Protein AF-C4A029-F1 (afdb_monomer)

Secondary structure (DSSP, 8-state):
-PPPPP-----------------------HHHHHHHHHHHHHSSHHHHHHHHHHHHHHHHHHHT----HHHHHHHHHHHHHHHHHHHHHHHHHHHHHHHHHHHHHHHHHHHHHHHHHHHHHHHHHHHHHHHHHHHHHHHHHHHHHHHHHHHHTTSPPHHHHHHHHHHHHHHHHHHHHHHHHHHHHHHHHHHHHHHHHHHHHHHHHHHHHHHHHHHHHHHHHTTS--

Radius of gyration: 66.92 Å; Cα contacts (8 Å, |Δi|>4): 22; chains: 1; bounding box: 118×36×206 Å

Sequence (226 aa):
MKPVKACQIHSRSTFVVYEAGPLRSSANGPTNDIIRKRLLIDGDGIGDDKRISTLMKTFMKWCNAPGSDEDSGATYQRMLAQLAQCEHAMEKTQLIHGMNTHEINNYEQLYTDIEQSIEDAHTKIGDCKQELQHAKRVRKNRQEYDALAKVIQQHPDRQQTMRRLEELQKELKTLKDSREGLEAKMEMRQKQFHVLVTSIHELQAMLEEDEKDEDEEEQMETGSST

Mean predicted aligned error: 17.05 Å

Structure (mmCIF, N/CA/C/O backbone):
data_AF-C4A029-F1
#
_ent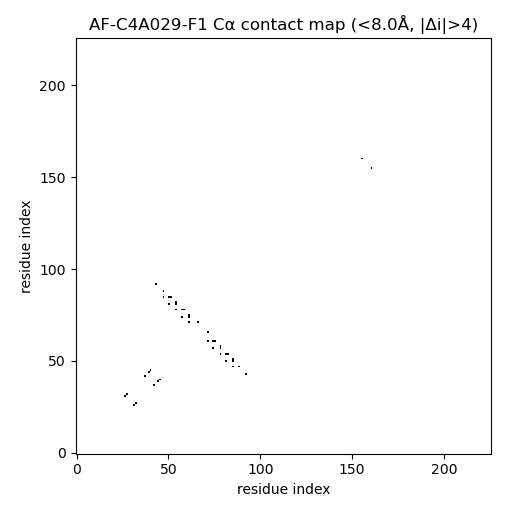ry.id   AF-C4A029-F1
#
loop_
_atom_site.group_PDB
_atom_site.id
_atom_site.type_symbol
_atom_site.label_atom_id
_atom_site.label_alt_id
_atom_site.label_comp_id
_atom_site.label_asym_id
_atom_site.label_entity_id
_atom_site.label_seq_id
_atom_site.pdbx_PDB_ins_code
_atom_site.Cartn_x
_atom_site.Cartn_y
_atom_site.Cartn_z
_atom_site.occupancy
_atom_site.B_iso_or_equiv
_atom_site.auth_seq_id
_atom_site.auth_comp_id
_atom_site.auth_asym_id
_atom_site.auth_atom_id
_atom_site.pdbx_PDB_model_num
ATOM 1 N N . MET A 1 1 ? -35.949 -29.876 14.640 1.00 43.72 1 MET A N 1
ATOM 2 C CA . MET A 1 1 ? -35.257 -28.597 14.355 1.00 43.72 1 MET A CA 1
ATOM 3 C C . MET A 1 1 ? -33.867 -28.930 13.837 1.00 43.72 1 MET A C 1
ATOM 5 O O . MET A 1 1 ? -33.169 -29.702 14.478 1.00 43.72 1 MET A O 1
ATOM 9 N N . LYS A 1 2 ? -33.534 -28.496 12.617 1.00 37.47 2 LYS A N 1
ATOM 10 C CA . LYS A 1 2 ? -32.306 -28.892 11.905 1.00 37.47 2 LYS A CA 1
ATOM 11 C C . LYS A 1 2 ? -31.127 -28.002 12.340 1.00 37.47 2 LYS A C 1
ATOM 13 O O . LYS A 1 2 ? -31.335 -26.795 12.450 1.00 37.47 2 LYS A O 1
ATOM 18 N N . PRO A 1 3 ? -29.915 -28.545 12.550 1.00 37.84 3 PRO A N 1
ATOM 19 C CA . PRO A 1 3 ? -28.743 -27.741 12.880 1.00 37.84 3 PRO A CA 1
ATOM 20 C C . PRO A 1 3 ? -28.199 -27.021 11.637 1.00 37.84 3 PRO A C 1
ATOM 22 O O . PRO A 1 3 ? -28.056 -27.606 10.560 1.00 37.84 3 PRO A O 1
ATOM 25 N N . VAL A 1 4 ? -27.915 -25.729 11.799 1.00 39.09 4 VAL A N 1
ATOM 26 C CA . VAL A 1 4 ? -27.328 -24.847 10.783 1.00 39.09 4 VAL A CA 1
ATOM 27 C C . VAL A 1 4 ? -25.848 -25.203 10.623 1.00 39.09 4 VAL A C 1
ATOM 29 O O . VAL A 1 4 ? -25.086 -25.175 11.586 1.00 39.09 4 VAL A O 1
ATOM 32 N N . LYS A 1 5 ? -25.448 -25.579 9.405 1.00 39.75 5 LYS A N 1
ATOM 33 C CA . LYS A 1 5 ? -24.072 -25.959 9.062 1.00 39.75 5 LYS A CA 1
ATOM 34 C C . LYS A 1 5 ? -23.134 -24.754 9.187 1.00 39.75 5 LYS A C 1
ATOM 36 O O . LYS A 1 5 ? -23.318 -23.751 8.501 1.00 39.75 5 LYS A O 1
ATOM 41 N N . ALA A 1 6 ? -22.103 -24.889 10.017 1.00 40.41 6 ALA A N 1
ATOM 42 C CA . ALA A 1 6 ? -20.956 -23.994 10.044 1.00 40.41 6 ALA A CA 1
ATOM 43 C C . ALA A 1 6 ? -20.175 -24.118 8.723 1.00 40.41 6 ALA A C 1
ATOM 45 O O . ALA A 1 6 ? -19.717 -25.199 8.354 1.00 40.41 6 ALA A O 1
ATOM 46 N N . CYS A 1 7 ? -20.046 -23.008 7.996 1.00 32.12 7 CYS A N 1
ATOM 47 C CA . CYS A 1 7 ? -19.232 -22.920 6.790 1.00 32.12 7 CYS A CA 1
ATOM 48 C C . CYS A 1 7 ? -17.770 -22.721 7.207 1.00 32.12 7 CYS A C 1
ATOM 50 O O . CYS A 1 7 ? -17.336 -21.613 7.520 1.00 32.12 7 CYS A O 1
ATOM 52 N N . GLN A 1 8 ? -17.024 -23.819 7.285 1.00 36.19 8 GLN A N 1
ATOM 53 C CA . GLN A 1 8 ? -15.613 -23.812 7.647 1.00 36.19 8 GLN A CA 1
ATOM 54 C C . GLN A 1 8 ? -14.779 -23.564 6.389 1.00 36.19 8 GLN A C 1
ATOM 56 O O . GLN A 1 8 ? -14.417 -24.490 5.665 1.00 36.19 8 GLN A O 1
ATOM 61 N N . ILE A 1 9 ? -14.507 -22.288 6.110 1.00 38.12 9 ILE A N 1
ATOM 62 C CA . ILE A 1 9 ? -13.677 -21.860 4.982 1.00 38.12 9 ILE A CA 1
ATOM 63 C C . ILE A 1 9 ? -12.217 -22.201 5.306 1.00 38.12 9 ILE A C 1
ATOM 65 O O . ILE A 1 9 ? -11.476 -21.403 5.879 1.00 38.12 9 ILE A O 1
ATOM 69 N N . HIS A 1 10 ? -11.797 -23.413 4.949 1.00 33.94 10 HIS A N 1
ATOM 70 C CA . HIS A 1 10 ? -10.390 -23.793 4.905 1.00 33.94 10 HIS A CA 1
ATOM 71 C C . HIS A 1 10 ? -9.743 -23.164 3.668 1.00 33.94 10 HIS A C 1
ATOM 73 O O . HIS A 1 10 ? -9.611 -23.793 2.623 1.00 33.94 10 HIS A O 1
ATOM 79 N N . SER A 1 11 ? -9.310 -21.910 3.787 1.00 39.12 11 SER A N 1
ATOM 80 C CA . SER A 1 11 ? -8.418 -21.283 2.809 1.00 39.12 11 SER A CA 1
ATOM 81 C C . SER A 1 11 ? -6.983 -21.777 3.035 1.00 39.12 11 SER A C 1
ATOM 83 O O . SER A 1 11 ? -6.129 -21.041 3.534 1.00 39.12 11 SER A O 1
ATOM 85 N N . ARG A 1 12 ? -6.693 -23.031 2.669 1.00 43.75 12 ARG A N 1
ATOM 86 C CA . ARG A 1 12 ? -5.312 -23.468 2.407 1.00 43.75 12 ARG A CA 1
ATOM 87 C C . ARG A 1 12 ? -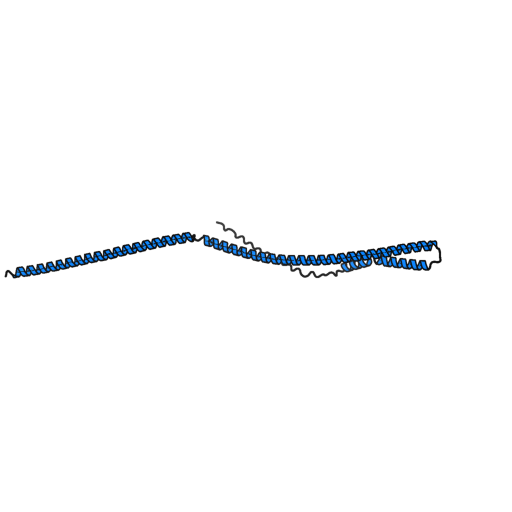4.889 -22.903 1.049 1.00 43.75 12 ARG A C 1
ATOM 89 O O . ARG A 1 12 ? -4.908 -23.597 0.042 1.00 43.75 12 ARG A O 1
ATOM 96 N N . SER A 1 13 ? -4.541 -21.619 1.029 1.00 37.84 13 SER A N 1
ATOM 97 C CA . SER A 1 13 ? -3.807 -21.032 -0.090 1.00 37.84 13 SER A CA 1
ATOM 98 C C . SER A 1 13 ? -2.334 -21.341 0.131 1.00 37.84 13 SER A C 1
ATOM 100 O O . SER A 1 13 ? -1.624 -20.588 0.797 1.00 37.84 13 SER A O 1
ATOM 102 N N . THR A 1 14 ? -1.892 -22.490 -0.370 1.00 39.12 14 THR A N 1
ATOM 103 C CA . THR A 1 14 ? -0.473 -22.823 -0.489 1.00 39.12 14 THR A CA 1
ATOM 104 C C . THR A 1 14 ? 0.122 -21.856 -1.512 1.00 39.12 14 THR A C 1
ATOM 106 O O . THR A 1 14 ? 0.058 -22.088 -2.715 1.00 39.12 14 THR A O 1
ATOM 109 N N . PHE A 1 15 ? 0.608 -20.707 -1.044 1.00 35.50 15 PHE A N 1
ATOM 110 C CA . PHE A 1 15 ? 1.360 -19.771 -1.869 1.00 35.50 15 PHE A CA 1
ATOM 111 C C . PHE A 1 15 ? 2.734 -20.397 -2.100 1.00 35.50 15 PHE A C 1
ATOM 113 O O . PHE A 1 15 ? 3.603 -20.345 -1.231 1.00 35.50 15 PHE A O 1
ATOM 120 N N . VAL A 1 16 ? 2.886 -21.080 -3.234 1.00 37.94 16 VAL A N 1
ATOM 121 C CA . VAL A 1 16 ? 4.181 -21.571 -3.697 1.00 37.94 16 VAL A CA 1
ATOM 122 C C . VAL A 1 16 ? 5.009 -20.337 -4.034 1.00 37.94 16 VAL A C 1
ATOM 124 O O . VAL A 1 16 ? 4.774 -19.675 -5.041 1.00 37.94 16 VAL A O 1
ATOM 127 N N . VAL A 1 17 ? 5.940 -19.992 -3.147 1.00 38.47 17 VAL A N 1
ATOM 128 C CA . VAL A 1 17 ? 7.007 -19.042 -3.453 1.00 38.47 17 VAL A CA 1
ATOM 129 C C . VAL A 1 17 ? 7.886 -19.742 -4.483 1.00 38.47 17 VAL A C 1
ATOM 131 O O . VAL A 1 17 ? 8.673 -20.618 -4.139 1.00 38.47 17 VAL A O 1
ATOM 134 N N . TYR A 1 18 ? 7.697 -19.419 -5.760 1.00 37.56 18 TYR A N 1
ATOM 135 C CA . TYR A 1 18 ? 8.722 -19.692 -6.756 1.00 37.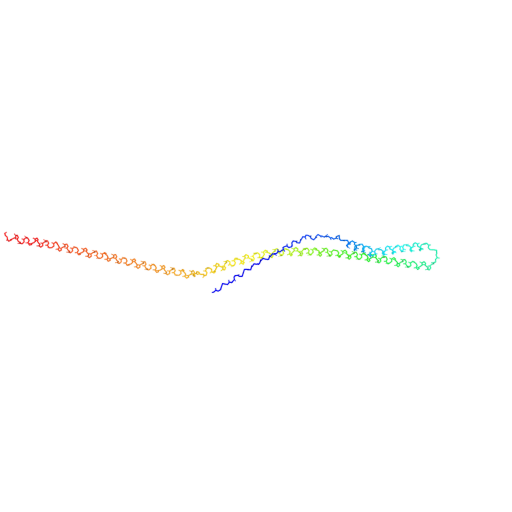56 18 TYR A CA 1
ATOM 136 C C . TYR A 1 18 ? 9.881 -18.746 -6.441 1.00 37.56 18 TYR A C 1
ATOM 138 O O . TYR A 1 18 ? 9.819 -17.557 -6.749 1.00 37.56 18 TYR A O 1
ATOM 146 N N . GLU A 1 19 ? 10.910 -19.258 -5.766 1.00 35.09 19 GLU A N 1
ATOM 147 C CA . GLU A 1 19 ? 12.219 -18.615 -5.773 1.00 35.09 19 GLU A CA 1
ATOM 148 C C . GLU A 1 19 ? 12.716 -18.639 -7.220 1.00 35.09 19 GLU A C 1
ATOM 150 O O . GLU A 1 19 ? 13.093 -19.683 -7.757 1.00 35.09 19 GLU A O 1
ATOM 155 N N . ALA A 1 20 ? 12.649 -17.485 -7.881 1.00 40.25 20 ALA A N 1
ATOM 156 C CA . ALA A 1 20 ? 13.346 -17.265 -9.132 1.00 40.25 20 ALA A CA 1
ATOM 157 C C . ALA A 1 20 ? 14.846 -17.295 -8.815 1.00 40.25 20 ALA A C 1
ATOM 159 O O . ALA A 1 20 ? 15.422 -16.313 -8.352 1.00 40.25 20 ALA A O 1
ATOM 160 N N . GLY A 1 21 ? 15.460 -18.466 -8.996 1.00 41.66 21 GLY A N 1
ATOM 161 C CA . GLY A 1 21 ? 16.910 -18.595 -8.978 1.00 41.66 21 GLY A CA 1
ATOM 162 C C . GLY A 1 21 ? 17.544 -17.642 -10.000 1.00 41.66 21 GLY A C 1
ATOM 163 O O . GLY A 1 21 ? 16.886 -17.264 -10.975 1.00 41.66 21 GLY A O 1
ATOM 164 N N . PRO A 1 22 ? 18.812 -17.245 -9.801 1.00 41.69 22 PRO A N 1
ATOM 165 C CA . PRO A 1 22 ? 19.476 -16.290 -10.676 1.00 41.69 22 PRO A CA 1
ATOM 166 C C . PRO A 1 22 ? 19.420 -16.798 -12.118 1.00 41.69 22 PRO A C 1
ATOM 168 O O . PRO A 1 22 ? 19.788 -17.947 -12.386 1.00 41.69 22 PRO A O 1
ATOM 171 N N . LEU A 1 23 ? 18.945 -15.946 -13.034 1.00 43.16 23 LEU A N 1
ATOM 172 C CA . LEU A 1 23 ? 18.984 -16.173 -14.476 1.00 43.16 23 LEU A CA 1
ATOM 173 C C . LEU A 1 23 ? 20.449 -16.329 -14.885 1.00 43.16 23 LEU A C 1
ATOM 175 O O . LEU A 1 23 ? 21.146 -15.376 -15.220 1.00 43.16 23 LEU A O 1
ATOM 179 N N . ARG A 1 24 ? 20.946 -17.562 -14.800 1.00 42.59 24 ARG A N 1
ATOM 180 C CA . ARG A 1 24 ? 22.278 -17.929 -15.250 1.00 42.59 24 ARG A CA 1
ATOM 181 C C . ARG A 1 24 ? 22.263 -17.765 -16.763 1.00 42.59 24 ARG A C 1
ATOM 183 O O . ARG A 1 24 ? 21.659 -18.572 -17.467 1.00 42.59 24 ARG A O 1
ATOM 190 N N . SER A 1 25 ? 22.903 -16.706 -17.241 1.00 45.50 25 SER A N 1
ATOM 191 C CA . SER A 1 25 ? 23.144 -16.417 -18.650 1.00 45.50 25 SER A CA 1
ATOM 192 C C . SER A 1 25 ? 23.966 -17.545 -19.283 1.00 45.50 25 SER A C 1
ATOM 194 O O . SER A 1 25 ? 25.179 -17.476 -19.453 1.00 45.50 25 SER A O 1
ATOM 196 N N . SER A 1 26 ? 23.300 -18.637 -19.657 1.00 45.69 26 SER A N 1
ATOM 197 C CA . SER A 1 26 ? 23.855 -19.630 -20.571 1.00 45.69 26 SER A CA 1
ATOM 198 C C . SER A 1 26 ? 23.736 -19.077 -21.993 1.00 45.69 26 SER A C 1
ATOM 200 O O . SER A 1 26 ? 22.923 -19.516 -22.796 1.00 45.69 26 SER A O 1
ATOM 202 N N . ALA A 1 27 ? 24.520 -18.039 -22.286 1.00 47.84 27 ALA A N 1
ATOM 203 C CA . ALA A 1 27 ? 24.526 -17.356 -23.579 1.00 47.84 27 ALA A CA 1
ATOM 204 C C . ALA A 1 27 ? 25.539 -17.955 -24.577 1.00 47.84 27 ALA A C 1
ATOM 206 O O . ALA A 1 27 ? 25.889 -17.305 -25.559 1.00 47.84 27 ALA A O 1
ATOM 207 N N . ASN A 1 28 ? 25.994 -19.194 -24.362 1.00 48.88 28 ASN A N 1
ATOM 208 C CA . ASN A 1 28 ? 26.960 -19.879 -25.230 1.00 48.88 28 ASN A CA 1
ATOM 209 C C . ASN A 1 28 ? 26.330 -21.122 -25.877 1.00 48.88 28 ASN A C 1
ATOM 211 O O . ASN A 1 28 ? 26.762 -22.251 -25.654 1.00 48.88 28 ASN A O 1
ATOM 215 N N . GLY A 1 29 ? 25.261 -20.913 -26.648 1.00 49.94 29 GLY A N 1
ATOM 216 C CA . GLY A 1 29 ? 24.708 -21.932 -27.540 1.00 49.94 29 GLY A CA 1
ATOM 217 C C . GLY A 1 29 ? 25.410 -21.917 -28.908 1.00 49.94 29 GLY A C 1
ATOM 218 O O . GLY A 1 29 ? 25.749 -20.836 -29.394 1.00 49.94 29 GLY A O 1
ATOM 219 N N . PRO A 1 30 ? 25.574 -23.073 -29.582 1.00 57.81 30 PRO A N 1
ATOM 220 C CA . PRO A 1 30 ? 26.238 -23.175 -30.891 1.00 57.81 30 PRO A CA 1
ATOM 221 C C . PRO A 1 30 ? 25.577 -22.317 -31.985 1.00 57.81 30 PRO A C 1
ATOM 223 O O . PRO A 1 30 ? 26.216 -21.937 -32.962 1.00 57.81 30 PRO A O 1
ATOM 226 N N . THR A 1 31 ? 24.305 -21.959 -31.811 1.00 60.50 31 THR A N 1
ATOM 227 C CA . THR A 1 31 ? 23.555 -21.042 -32.676 1.00 60.50 31 THR A CA 1
ATOM 228 C C . THR A 1 31 ? 24.078 -19.607 -32.630 1.00 60.50 31 THR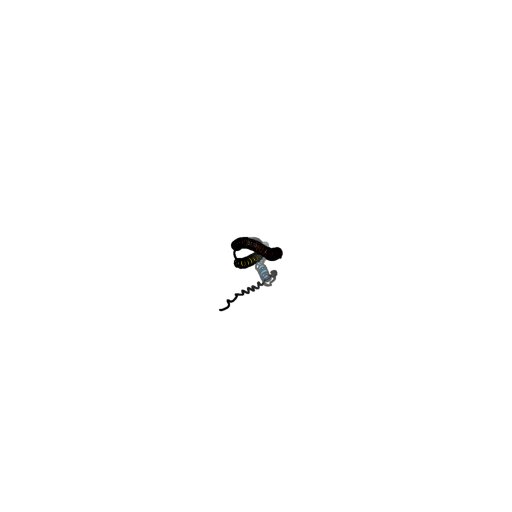 A C 1
ATOM 230 O O . THR A 1 31 ? 24.164 -18.977 -33.680 1.00 60.50 31 THR A O 1
ATOM 233 N N . ASN A 1 32 ? 24.498 -19.102 -31.465 1.00 61.78 32 ASN A N 1
ATOM 234 C CA . ASN A 1 32 ? 25.080 -17.760 -31.335 1.00 61.78 32 ASN A CA 1
ATOM 235 C C . ASN A 1 32 ? 26.419 -17.656 -32.076 1.00 61.78 32 ASN A C 1
ATOM 237 O O 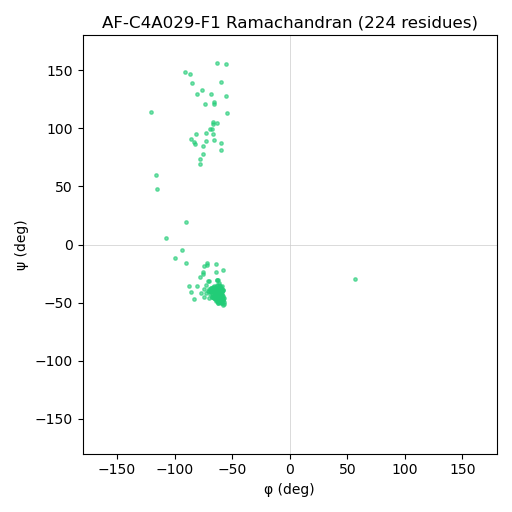. ASN A 1 32 ? 26.711 -16.637 -32.698 1.00 61.78 32 ASN A O 1
ATOM 241 N N . ASP A 1 33 ? 27.206 -18.731 -32.065 1.00 68.00 33 ASP A N 1
ATOM 242 C CA . ASP A 1 33 ? 28.472 -18.802 -32.796 1.00 68.00 33 ASP A CA 1
ATOM 243 C C . ASP A 1 33 ? 28.261 -18.920 -34.306 1.00 68.00 33 ASP A C 1
ATOM 245 O O . ASP A 1 33 ? 29.023 -18.343 -35.079 1.00 68.00 33 ASP A O 1
ATOM 249 N N . ILE A 1 34 ? 27.214 -19.623 -34.749 1.00 65.62 34 ILE A N 1
ATOM 250 C CA . ILE A 1 34 ? 26.824 -19.684 -36.164 1.00 65.62 34 ILE A CA 1
ATOM 251 C C . ILE A 1 34 ? 26.321 -18.319 -36.640 1.00 65.62 34 ILE A C 1
ATOM 253 O O . ILE A 1 34 ? 26.720 -17.884 -37.716 1.00 65.62 34 ILE A O 1
ATOM 257 N N . ILE A 1 35 ? 25.507 -17.619 -35.844 1.00 67.56 35 ILE A N 1
ATOM 258 C CA . ILE A 1 35 ? 25.018 -16.269 -36.159 1.00 67.56 35 ILE A CA 1
ATOM 259 C C . ILE A 1 35 ? 26.186 -15.276 -36.199 1.00 67.56 35 ILE A C 1
ATOM 261 O O . ILE A 1 35 ? 26.302 -14.536 -37.171 1.00 67.56 35 ILE A O 1
ATOM 265 N N . ARG A 1 36 ? 27.113 -15.314 -35.229 1.00 66.25 36 ARG A N 1
ATOM 266 C CA . ARG A 1 36 ? 28.344 -14.500 -35.259 1.00 66.25 36 ARG A CA 1
ATOM 267 C C . ARG A 1 36 ? 29.213 -14.805 -36.472 1.00 66.25 36 ARG A C 1
ATOM 269 O O . ARG A 1 36 ? 29.662 -13.879 -37.134 1.00 66.25 36 ARG A O 1
ATOM 276 N N . LYS A 1 37 ? 29.439 -16.083 -36.791 1.00 61.78 37 LYS A N 1
ATOM 277 C CA . LYS A 1 37 ? 30.213 -16.487 -37.976 1.00 61.78 37 LYS A CA 1
ATOM 278 C C . LYS A 1 37 ? 29.524 -16.065 -39.269 1.00 61.78 37 LYS A C 1
ATOM 280 O O . LYS A 1 37 ? 30.200 -15.599 -40.174 1.00 61.78 37 LYS A O 1
ATOM 285 N N . ARG A 1 38 ? 28.197 -16.179 -39.354 1.00 61.59 38 ARG A N 1
ATOM 286 C CA . ARG A 1 38 ? 27.415 -15.722 -40.508 1.00 61.59 38 ARG A CA 1
ATOM 287 C C . ARG A 1 38 ? 27.493 -14.202 -40.657 1.00 61.59 38 ARG A C 1
ATOM 289 O O . ARG A 1 38 ? 27.738 -13.745 -41.763 1.00 61.59 38 ARG A O 1
ATOM 296 N N . LEU A 1 39 ? 27.379 -13.439 -39.566 1.00 62.50 39 LEU A N 1
ATOM 297 C CA . LEU A 1 39 ? 27.581 -11.986 -39.577 1.00 62.50 39 LEU A CA 1
ATOM 298 C C . LEU A 1 39 ? 29.019 -11.592 -39.942 1.00 62.50 39 LEU A C 1
ATOM 300 O O . LEU A 1 39 ? 29.196 -10.614 -40.650 1.00 62.50 39 LEU A O 1
ATOM 304 N N . LEU A 1 40 ? 30.042 -12.334 -39.508 1.00 60.53 40 LEU A N 1
ATOM 305 C CA . LEU A 1 40 ? 31.435 -12.062 -39.896 1.00 60.53 40 LEU A CA 1
ATOM 306 C C . LEU A 1 40 ? 31.730 -12.399 -41.367 1.00 60.53 40 LEU A C 1
ATOM 308 O O . LEU A 1 40 ? 32.602 -11.780 -41.967 1.00 60.53 40 LEU A O 1
ATOM 312 N N . ILE A 1 41 ? 31.053 -13.404 -41.931 1.00 59.66 41 ILE A N 1
ATOM 313 C CA . ILE A 1 41 ? 31.270 -13.868 -43.310 1.00 59.66 41 ILE A CA 1
ATOM 314 C C . ILE A 1 41 ? 30.440 -13.044 -44.311 1.00 59.66 41 ILE A C 1
ATOM 316 O O . ILE A 1 41 ? 30.953 -12.684 -45.367 1.00 59.66 41 ILE A O 1
ATOM 320 N N . ASP A 1 42 ? 29.190 -12.705 -43.980 1.00 54.97 42 ASP A N 1
ATOM 321 C CA . ASP A 1 42 ? 28.282 -11.951 -44.863 1.00 54.97 42 ASP A CA 1
ATOM 322 C C . ASP A 1 42 ? 28.198 -10.449 -44.529 1.00 54.97 42 ASP A C 1
ATOM 324 O O . ASP A 1 42 ? 27.643 -9.673 -45.308 1.00 54.97 42 ASP A O 1
ATOM 328 N N . GLY A 1 43 ? 28.725 -10.012 -43.384 1.00 54.19 43 GLY A N 1
ATOM 329 C CA . GLY A 1 43 ? 28.702 -8.614 -42.957 1.00 54.19 43 GLY A CA 1
ATOM 330 C C . GLY A 1 43 ? 29.830 -7.813 -43.590 1.00 54.19 43 GLY A C 1
ATOM 331 O O . GLY A 1 43 ? 30.888 -7.689 -42.989 1.00 54.19 43 GLY A O 1
ATOM 332 N N . ASP A 1 44 ? 29.582 -7.294 -44.795 1.00 55.88 44 ASP A N 1
ATOM 333 C CA . ASP A 1 44 ? 30.320 -6.252 -45.550 1.00 55.88 44 ASP A CA 1
ATOM 334 C C . ASP A 1 44 ? 31.837 -6.479 -45.840 1.00 55.88 44 ASP A C 1
ATOM 336 O O . ASP A 1 44 ? 32.323 -6.089 -46.900 1.00 55.88 44 ASP A O 1
ATOM 340 N N . GLY A 1 45 ? 32.601 -7.199 -45.011 1.00 55.59 45 GLY A N 1
ATOM 341 C CA . GLY A 1 45 ? 34.071 -7.247 -45.069 1.00 55.59 45 GLY A CA 1
ATOM 342 C C . GLY A 1 45 ? 34.691 -8.136 -46.157 1.00 55.59 45 GLY A C 1
ATOM 343 O O . GLY A 1 45 ? 35.778 -7.834 -46.646 1.00 55.59 45 GLY A O 1
ATOM 344 N N . ILE A 1 46 ? 34.018 -9.208 -46.601 1.00 58.00 46 ILE A N 1
ATOM 345 C CA . ILE A 1 46 ? 34.533 -10.059 -47.701 1.00 58.00 46 ILE A CA 1
ATOM 346 C C . ILE A 1 46 ? 34.359 -9.371 -49.068 1.00 58.00 46 ILE A C 1
ATOM 348 O O . ILE A 1 46 ? 35.094 -9.661 -50.017 1.00 58.00 46 ILE A O 1
ATOM 352 N N . GLY A 1 47 ? 33.388 -8.460 -49.187 1.00 69.06 47 GLY A N 1
ATOM 353 C CA . GLY A 1 47 ? 33.171 -7.658 -50.391 1.00 69.06 47 GLY A CA 1
ATOM 354 C C . GLY A 1 47 ? 34.225 -6.566 -50.542 1.00 69.06 47 GLY A C 1
ATOM 355 O O . GLY A 1 47 ? 34.794 -6.414 -51.623 1.00 69.06 47 GLY A O 1
ATOM 356 N N . ASP A 1 48 ? 34.529 -5.859 -49.453 1.00 75.75 48 ASP A N 1
ATOM 357 C CA . ASP A 1 48 ? 35.487 -4.751 -49.446 1.00 75.75 48 ASP A CA 1
ATOM 358 C C . ASP A 1 48 ? 36.929 -5.173 -49.700 1.00 75.75 48 ASP A C 1
ATOM 360 O O . ASP A 1 48 ? 37.586 -4.584 -50.558 1.00 75.75 48 ASP A O 1
ATOM 364 N N . ASP A 1 49 ? 37.404 -6.245 -49.063 1.00 81.31 49 ASP A N 1
ATOM 365 C CA . ASP A 1 49 ? 38.754 -6.763 -49.321 1.00 81.31 49 ASP A CA 1
ATOM 366 C C . ASP A 1 49 ? 38.938 -7.149 -50.804 1.00 81.31 49 ASP A C 1
ATOM 368 O O . ASP A 1 49 ? 39.936 -6.813 -51.448 1.00 81.31 49 ASP A O 1
ATOM 372 N N . LYS A 1 50 ? 37.909 -7.751 -51.417 1.00 82.75 50 LYS A N 1
ATOM 373 C CA . LYS A 1 50 ? 37.899 -8.053 -52.857 1.00 82.75 50 LYS A CA 1
ATOM 374 C C . LYS A 1 50 ? 37.874 -6.792 -53.721 1.00 82.75 50 LYS A C 1
ATOM 376 O O . LYS A 1 50 ? 38.564 -6.767 -54.745 1.00 82.75 50 LYS A O 1
ATOM 381 N N . ARG A 1 51 ? 37.104 -5.763 -53.344 1.00 84.50 51 ARG A N 1
ATOM 382 C CA . ARG A 1 51 ? 37.059 -4.463 -54.042 1.00 84.50 51 ARG A CA 1
ATOM 383 C C . ARG A 1 51 ? 38.434 -3.792 -54.026 1.00 84.50 51 ARG A C 1
ATOM 385 O O . ARG A 1 51 ? 38.958 -3.466 -55.091 1.00 84.50 51 ARG A O 1
ATOM 392 N N . ILE A 1 52 ? 39.063 -3.704 -52.855 1.00 87.81 52 ILE A N 1
ATOM 393 C CA . ILE A 1 52 ? 40.394 -3.112 -52.657 1.00 87.81 52 ILE A CA 1
ATOM 394 C C . ILE A 1 52 ? 41.471 -3.920 -53.396 1.00 87.81 52 ILE A C 1
ATOM 396 O O . ILE A 1 52 ? 42.284 -3.355 -54.129 1.00 87.81 52 ILE A O 1
ATOM 400 N N . SER A 1 53 ? 41.440 -5.254 -53.298 1.00 89.56 53 SER A N 1
ATOM 401 C CA . SER A 1 53 ? 42.351 -6.142 -54.034 1.00 89.56 53 SER A CA 1
ATOM 402 C C . SER A 1 53 ? 42.222 -5.975 -55.555 1.00 89.56 53 SER A C 1
ATOM 404 O O . SER A 1 53 ? 43.214 -6.027 -56.287 1.00 89.56 53 SER A O 1
ATOM 406 N N . THR A 1 54 ? 41.004 -5.750 -56.053 1.00 89.25 54 THR A N 1
ATOM 407 C CA . THR A 1 54 ? 40.733 -5.536 -57.483 1.00 89.25 54 THR A CA 1
ATOM 408 C C . THR A 1 54 ? 41.206 -4.162 -57.953 1.00 89.25 54 THR A C 1
ATOM 410 O O . THR A 1 54 ? 41.830 -4.078 -59.015 1.00 89.25 54 THR A O 1
ATOM 413 N N . LEU A 1 55 ? 40.981 -3.110 -57.161 1.00 91.31 55 LEU A N 1
ATOM 414 C CA . LEU A 1 55 ? 41.507 -1.768 -57.421 1.00 91.31 55 LEU A CA 1
ATOM 415 C C . LEU A 1 55 ? 43.040 -1.792 -57.500 1.00 91.31 55 LEU A C 1
ATOM 417 O O . LEU A 1 55 ? 43.610 -1.339 -58.490 1.00 91.31 55 LEU A O 1
ATOM 421 N N . MET A 1 56 ? 43.703 -2.432 -56.532 1.00 91.50 56 MET A N 1
ATOM 422 C CA . MET A 1 56 ? 45.163 -2.583 -56.501 1.00 91.50 56 MET A CA 1
ATOM 423 C C . MET A 1 56 ? 45.706 -3.312 -57.742 1.00 91.50 56 MET A C 1
ATOM 425 O O . MET A 1 56 ? 46.661 -2.861 -58.374 1.00 91.50 56 MET A O 1
ATOM 429 N N . LYS A 1 57 ? 45.082 -4.428 -58.146 1.00 90.94 57 LYS A N 1
ATOM 430 C CA . LYS A 1 57 ? 45.470 -5.158 -59.369 1.00 90.94 57 LYS A CA 1
ATOM 431 C C . LYS A 1 57 ? 45.269 -4.319 -60.631 1.00 90.94 57 LYS A C 1
ATOM 433 O O . LYS A 1 57 ? 46.065 -4.428 -61.561 1.00 90.94 57 LYS A O 1
ATOM 438 N N . THR A 1 58 ? 44.208 -3.515 -60.679 1.00 90.06 58 THR A N 1
ATOM 439 C CA . THR A 1 58 ? 43.901 -2.632 -61.816 1.00 90.06 58 THR A CA 1
ATOM 440 C C . THR A 1 58 ? 44.919 -1.499 -61.912 1.00 90.06 58 THR A C 1
ATOM 442 O O . THR A 1 58 ? 45.440 -1.254 -62.996 1.00 90.06 58 THR A O 1
ATOM 445 N N . PHE A 1 59 ? 45.290 -0.905 -60.777 1.00 90.19 59 PHE A N 1
ATOM 446 C CA . PHE A 1 59 ? 46.347 0.099 -60.671 1.00 90.19 59 PHE A CA 1
ATOM 447 C C . PHE A 1 59 ? 47.705 -0.435 -61.138 1.00 90.19 59 PHE A C 1
ATOM 449 O O . PHE A 1 59 ? 48.325 0.138 -62.029 1.00 90.19 59 PHE A O 1
ATOM 456 N N . MET A 1 60 ? 48.121 -1.598 -60.627 1.00 89.88 60 MET A N 1
ATOM 457 C CA . MET A 1 60 ? 49.370 -2.251 -61.037 1.00 89.88 60 MET A CA 1
ATOM 458 C C . MET A 1 60 ? 49.408 -2.543 -62.543 1.00 89.88 60 MET A C 1
ATOM 460 O O . MET A 1 60 ? 50.446 -2.378 -63.177 1.00 89.88 60 MET A O 1
ATOM 464 N N . LYS A 1 61 ? 48.288 -2.969 -63.142 1.00 88.06 61 LYS A N 1
ATOM 465 C CA . LYS A 1 61 ? 48.202 -3.194 -64.595 1.00 88.06 61 LYS A CA 1
ATOM 466 C C . LYS A 1 61 ? 48.273 -1.892 -65.386 1.00 88.06 61 LYS A C 1
ATOM 468 O O . LYS A 1 61 ? 48.946 -1.860 -66.408 1.00 88.06 61 LYS A O 1
ATOM 473 N N . TRP A 1 62 ? 47.611 -0.842 -64.907 1.00 87.38 62 TRP A N 1
ATOM 474 C CA . TRP A 1 62 ? 47.618 0.477 -65.535 1.00 87.38 62 TRP A CA 1
ATOM 475 C C . TRP A 1 62 ? 49.027 1.089 -65.570 1.00 87.38 62 TRP A C 1
ATOM 477 O O . TRP A 1 62 ? 49.454 1.557 -66.618 1.00 87.38 62 TRP A O 1
ATOM 487 N N . CYS A 1 63 ? 49.804 0.969 -64.485 1.00 85.75 63 CYS A N 1
ATOM 488 C CA . CYS A 1 63 ? 51.194 1.442 -64.435 1.00 85.75 63 CYS A CA 1
ATOM 489 C C . CYS A 1 63 ? 52.149 0.712 -65.399 1.00 85.75 63 CYS A C 1
ATOM 491 O O . CYS A 1 63 ? 53.191 1.260 -65.745 1.00 85.75 63 CYS A O 1
ATOM 493 N N . ASN A 1 64 ? 51.822 -0.519 -65.804 1.00 84.38 64 ASN A N 1
ATOM 494 C CA . ASN A 1 64 ? 52.680 -1.372 -66.634 1.00 84.38 64 ASN A CA 1
ATOM 495 C C . ASN A 1 64 ? 52.181 -1.513 -68.089 1.00 84.38 64 ASN A C 1
ATOM 497 O O . ASN A 1 64 ? 52.728 -2.317 -68.845 1.00 84.38 64 ASN A O 1
ATOM 501 N N . ALA A 1 65 ? 51.132 -0.786 -68.488 1.00 77.19 65 ALA A N 1
ATOM 502 C CA . ALA A 1 65 ? 50.557 -0.888 -69.827 1.00 77.19 65 ALA A CA 1
ATOM 503 C C . ALA A 1 65 ? 51.372 -0.069 -70.858 1.00 77.19 65 ALA A C 1
ATOM 505 O O . ALA A 1 65 ? 51.625 1.114 -70.624 1.00 77.19 65 ALA A O 1
ATOM 506 N N . PRO A 1 66 ? 51.777 -0.648 -72.008 1.00 65.94 66 PRO A N 1
ATOM 507 C CA . PRO A 1 66 ? 52.397 0.108 -73.096 1.00 65.94 66 PRO A CA 1
ATOM 508 C C . PRO A 1 66 ? 51.359 1.043 -73.745 1.00 65.94 66 PRO A C 1
ATOM 510 O O . PRO A 1 66 ? 50.252 0.620 -74.069 1.00 65.94 66 PRO A O 1
ATOM 513 N N . GLY A 1 67 ? 51.718 2.323 -73.877 1.00 64.31 67 GLY A N 1
ATOM 514 C CA . GLY A 1 67 ? 50.807 3.450 -74.103 1.00 64.31 67 GLY A CA 1
ATOM 515 C C . GLY A 1 67 ? 49.852 3.342 -75.298 1.00 64.31 67 GLY A C 1
ATOM 516 O O . GLY A 1 67 ? 50.264 3.437 -76.451 1.00 64.31 67 GLY A O 1
ATOM 517 N N . SER A 1 68 ? 48.561 3.248 -74.974 1.00 61.22 68 SER A N 1
ATOM 518 C CA . SER A 1 68 ? 47.427 3.723 -75.773 1.00 61.22 68 SER A CA 1
ATOM 519 C C . SER A 1 68 ? 46.678 4.742 -74.904 1.00 61.22 68 SER A C 1
ATOM 521 O O . SER A 1 68 ? 46.175 4.387 -73.834 1.00 61.22 68 SER A O 1
ATOM 523 N N . ASP A 1 69 ? 46.667 6.017 -75.305 1.00 63.94 69 ASP A N 1
ATOM 524 C CA . ASP A 1 69 ? 46.168 7.128 -74.472 1.00 63.94 69 ASP A CA 1
ATOM 525 C C . ASP A 1 69 ? 44.665 7.016 -74.149 1.00 63.94 69 ASP A C 1
ATOM 527 O O . ASP A 1 69 ? 44.223 7.409 -73.067 1.00 63.94 69 ASP A O 1
ATOM 531 N N . GLU A 1 70 ? 43.874 6.427 -75.047 1.00 66.88 70 GLU A N 1
ATOM 532 C CA . GLU A 1 70 ? 42.414 6.342 -74.916 1.00 66.88 70 GLU A CA 1
ATOM 533 C C . GLU A 1 70 ? 41.976 5.249 -73.913 1.00 66.88 70 GLU A C 1
ATOM 535 O O . GLU A 1 70 ? 41.139 5.488 -73.036 1.00 66.88 70 GLU A O 1
ATOM 540 N N . ASP A 1 71 ? 42.630 4.081 -73.940 1.00 70.75 71 ASP A N 1
ATOM 541 C CA . ASP A 1 71 ? 42.407 2.991 -72.973 1.00 70.75 71 ASP A CA 1
ATOM 542 C C . ASP A 1 71 ? 42.924 3.341 -71.565 1.00 70.75 71 ASP A C 1
ATOM 544 O O . ASP A 1 71 ? 42.357 2.923 -70.544 1.00 70.75 71 ASP A O 1
ATOM 548 N N . SER A 1 72 ? 43.986 4.148 -71.493 1.00 78.69 72 SER A N 1
ATOM 549 C CA . SER A 1 72 ? 44.547 4.658 -70.239 1.00 78.69 72 SER A CA 1
ATOM 550 C C . SER A 1 72 ? 43.575 5.601 -69.511 1.00 78.69 72 SER A C 1
ATOM 552 O O . SER A 1 72 ? 43.403 5.501 -68.293 1.00 78.69 72 SER A O 1
ATOM 554 N N . GLY A 1 73 ? 42.854 6.457 -70.245 1.00 84.25 73 GLY A N 1
ATOM 555 C CA . GLY A 1 73 ? 41.833 7.340 -69.670 1.00 84.25 73 GLY A CA 1
ATOM 556 C C . GLY A 1 73 ? 40.624 6.584 -69.102 1.00 84.25 73 GLY A C 1
ATOM 557 O O . GLY A 1 73 ? 40.185 6.850 -67.979 1.00 84.25 73 GLY A O 1
ATOM 558 N N . ALA A 1 74 ? 40.105 5.593 -69.835 1.00 86.06 74 ALA A N 1
ATOM 559 C CA . ALA A 1 74 ? 38.944 4.807 -69.402 1.00 86.06 74 ALA A CA 1
ATOM 560 C C . ALA A 1 74 ? 39.236 3.943 -68.159 1.00 86.06 74 ALA A C 1
ATOM 562 O O . ALA A 1 74 ? 38.389 3.785 -67.274 1.00 86.06 74 ALA A O 1
ATOM 563 N N . THR A 1 75 ? 40.443 3.377 -68.074 1.00 86.94 75 THR A N 1
ATOM 564 C CA . THR A 1 75 ? 40.893 2.602 -66.909 1.00 86.94 75 THR A CA 1
ATOM 565 C C . THR A 1 75 ? 41.119 3.489 -65.683 1.00 86.94 75 THR A C 1
ATOM 567 O O . THR A 1 75 ? 40.713 3.096 -64.588 1.00 86.94 75 THR A O 1
ATOM 570 N N . TYR A 1 76 ? 41.649 4.703 -65.854 1.00 89.50 76 TYR A N 1
ATOM 571 C CA . TYR A 1 76 ? 41.771 5.693 -64.780 1.00 89.50 76 TYR A CA 1
ATOM 572 C C . TYR A 1 76 ? 40.411 6.100 -64.188 1.00 89.50 76 TYR A C 1
ATOM 574 O O . TYR A 1 76 ? 40.221 6.028 -62.973 1.00 89.50 76 TYR A O 1
ATOM 582 N N . GLN A 1 77 ? 39.423 6.421 -65.030 1.00 90.62 77 GLN A N 1
ATOM 583 C CA . GLN A 1 77 ? 38.060 6.733 -64.569 1.00 90.62 77 GLN A CA 1
ATOM 584 C C . GLN A 1 77 ? 37.416 5.559 -63.816 1.00 90.62 77 GLN A C 1
ATOM 586 O O . GLN A 1 77 ? 36.742 5.748 -62.803 1.00 90.62 77 GLN A O 1
ATOM 591 N N . ARG A 1 78 ? 37.673 4.322 -64.259 1.00 89.81 78 ARG A N 1
ATOM 592 C CA . ARG A 1 78 ? 37.217 3.113 -63.559 1.00 89.81 78 ARG A CA 1
ATOM 593 C C . ARG A 1 78 ? 37.851 2.972 -62.172 1.00 89.81 78 ARG A C 1
ATOM 595 O O . ARG A 1 78 ? 37.152 2.578 -61.242 1.00 89.81 78 ARG A O 1
ATOM 602 N N . MET A 1 79 ? 39.138 3.295 -62.022 1.00 92.25 79 MET A N 1
ATOM 603 C CA . MET A 1 79 ? 39.809 3.285 -60.716 1.00 92.25 79 MET A CA 1
ATOM 604 C C . MET A 1 79 ? 39.240 4.349 -59.773 1.00 92.25 79 MET A C 1
ATOM 606 O O . MET A 1 79 ? 39.000 4.040 -58.609 1.00 92.25 79 MET A O 1
ATOM 610 N N . LEU A 1 80 ? 38.952 5.559 -60.267 1.00 92.88 80 LEU A N 1
ATOM 611 C CA . LEU A 1 80 ? 38.294 6.604 -59.472 1.00 92.88 80 LEU A CA 1
ATOM 612 C C . LEU A 1 80 ? 36.908 6.165 -58.982 1.00 92.88 80 LEU A C 1
ATOM 614 O O . LEU A 1 80 ? 36.585 6.329 -57.809 1.00 92.88 80 LEU A O 1
ATOM 618 N N . ALA A 1 81 ? 36.107 5.544 -59.851 1.00 91.88 81 ALA A N 1
ATOM 619 C CA . ALA A 1 81 ? 34.799 5.018 -59.466 1.00 91.88 81 ALA A CA 1
ATOM 620 C C . ALA A 1 81 ? 34.902 3.897 -58.413 1.00 91.88 81 ALA A C 1
ATOM 622 O O . ALA A 1 81 ? 34.089 3.836 -57.493 1.00 91.88 81 ALA A O 1
ATOM 623 N N . GLN A 1 82 ? 35.904 3.018 -58.526 1.00 90.06 82 GLN A N 1
ATOM 624 C CA . GLN A 1 82 ? 36.173 1.977 -57.527 1.00 90.06 82 GLN A CA 1
ATOM 625 C C . GLN A 1 82 ? 36.631 2.566 -56.187 1.00 90.06 82 GLN A C 1
ATOM 627 O O . GLN A 1 82 ? 36.198 2.086 -55.144 1.00 90.06 82 GLN A O 1
ATOM 632 N N . LEU A 1 83 ? 37.460 3.615 -56.206 1.00 91.50 83 LEU A N 1
ATOM 633 C CA . LEU A 1 83 ? 37.893 4.321 -55.000 1.00 91.50 83 LEU A CA 1
ATOM 634 C C . LEU A 1 83 ? 36.699 4.952 -54.270 1.00 91.50 83 LEU A C 1
ATOM 636 O O . LEU A 1 83 ? 36.516 4.694 -53.085 1.00 91.50 83 LEU A O 1
ATOM 640 N N . ALA A 1 84 ? 35.832 5.665 -54.995 1.00 92.56 84 ALA A N 1
ATOM 641 C CA . ALA A 1 84 ? 34.623 6.268 -54.432 1.00 92.56 84 ALA A CA 1
ATOM 642 C C . ALA A 1 84 ? 33.677 5.224 -53.802 1.00 92.56 84 ALA A C 1
ATOM 644 O O . ALA A 1 84 ? 33.047 5.474 -52.776 1.00 92.56 84 ALA A O 1
ATOM 645 N N . GLN A 1 85 ? 33.586 4.022 -54.385 1.00 89.00 85 GLN A N 1
ATOM 646 C CA . GLN A 1 85 ? 32.811 2.919 -53.802 1.00 89.00 85 GLN A CA 1
ATOM 647 C C . GLN A 1 85 ? 33.422 2.395 -52.496 1.00 89.00 85 GLN A C 1
ATOM 649 O O . GLN A 1 85 ? 32.674 2.085 -51.569 1.00 89.00 85 GLN A O 1
ATOM 654 N N . CYS A 1 86 ? 34.753 2.294 -52.413 1.00 88.50 86 CYS A N 1
ATOM 655 C CA . CYS A 1 86 ? 35.448 1.909 -51.182 1.00 88.50 86 CYS A CA 1
ATOM 656 C C . CYS A 1 86 ? 35.256 2.960 -50.078 1.00 88.50 86 CYS A C 1
ATOM 658 O O . CYS A 1 86 ? 34.979 2.599 -48.937 1.00 88.50 86 CYS A O 1
ATOM 660 N N . GLU A 1 87 ? 35.354 4.247 -50.419 1.00 90.56 87 GLU A N 1
ATOM 661 C CA . GLU A 1 87 ? 35.113 5.357 -49.488 1.00 90.56 87 GLU A CA 1
ATOM 662 C C . GLU A 1 87 ? 33.684 5.320 -48.934 1.00 90.56 87 GLU A C 1
ATOM 664 O O . GLU A 1 87 ? 33.485 5.349 -47.719 1.00 90.56 87 GLU A O 1
ATOM 669 N N . HIS A 1 88 ? 32.687 5.148 -49.806 1.00 89.38 88 HIS A N 1
ATOM 670 C CA . HIS A 1 88 ? 31.291 5.045 -49.386 1.00 89.38 88 HIS A CA 1
ATOM 671 C C . HIS A 1 88 ? 31.024 3.822 -48.491 1.00 89.38 88 HIS A C 1
ATOM 673 O O . HIS A 1 88 ? 30.293 3.916 -47.504 1.00 89.38 88 HIS A O 1
ATOM 679 N N . ALA A 1 89 ? 31.617 2.666 -48.808 1.00 86.69 89 ALA A N 1
ATOM 680 C CA . ALA A 1 89 ? 31.484 1.461 -47.988 1.00 86.69 89 ALA A CA 1
ATOM 681 C C . ALA A 1 89 ? 32.105 1.642 -46.589 1.00 86.69 89 ALA A C 1
ATOM 683 O O . ALA A 1 89 ? 31.521 1.214 -45.586 1.00 86.69 89 ALA A O 1
ATOM 684 N N . MET A 1 90 ? 33.246 2.333 -46.509 1.00 87.12 90 MET A N 1
ATOM 685 C CA . MET A 1 90 ? 33.896 2.675 -45.245 1.00 87.12 90 MET A CA 1
ATOM 686 C C . MET A 1 90 ? 33.022 3.607 -44.394 1.00 87.12 90 MET A C 1
ATOM 688 O O . MET A 1 90 ? 32.786 3.316 -43.220 1.00 87.12 90 MET A O 1
ATOM 692 N N . GLU A 1 91 ? 32.488 4.678 -44.985 1.00 91.81 91 GLU A N 1
ATOM 693 C CA . GLU A 1 91 ? 31.607 5.629 -44.294 1.00 91.81 91 GLU A CA 1
ATOM 694 C C . GLU A 1 91 ? 30.326 4.949 -43.783 1.00 91.81 91 GLU A C 1
ATOM 696 O O . GLU A 1 91 ? 29.952 5.094 -42.615 1.00 91.81 91 GLU A O 1
ATOM 701 N N . LYS A 1 92 ? 29.695 4.119 -44.622 1.00 89.25 92 LYS A N 1
ATOM 702 C CA . LYS A 1 92 ? 28.528 3.310 -44.247 1.00 89.25 92 LYS A CA 1
ATOM 703 C C . LYS A 1 92 ? 28.831 2.408 -43.048 1.00 89.25 92 LYS A C 1
ATOM 705 O O . LYS A 1 92 ? 28.035 2.347 -42.111 1.00 89.25 92 LYS A O 1
ATOM 710 N N . THR A 1 93 ? 29.976 1.723 -43.057 1.00 87.62 93 THR A N 1
ATOM 711 C CA . THR A 1 93 ? 30.393 0.844 -41.953 1.00 87.62 93 THR A CA 1
ATOM 712 C C . THR A 1 93 ? 30.582 1.631 -40.659 1.00 87.62 93 THR A C 1
ATOM 714 O O . THR A 1 93 ? 30.144 1.187 -39.597 1.00 87.62 93 THR A O 1
ATOM 717 N N . GLN A 1 94 ? 31.177 2.821 -40.738 1.00 90.12 94 GLN A N 1
ATOM 718 C CA . GLN A 1 94 ? 31.381 3.686 -39.579 1.00 90.12 94 GLN A CA 1
ATOM 719 C C . GLN A 1 94 ? 30.050 4.171 -38.984 1.00 90.12 94 GLN A C 1
ATOM 721 O O . GLN A 1 94 ? 29.880 4.150 -37.763 1.00 90.12 94 GLN A O 1
ATOM 726 N N . LEU A 1 95 ? 29.078 4.531 -39.830 1.00 92.69 95 LEU A N 1
ATOM 727 C CA . LEU A 1 95 ? 27.739 4.924 -39.389 1.00 92.69 95 LEU A CA 1
ATOM 728 C C . LEU A 1 95 ? 26.986 3.761 -38.728 1.00 92.69 95 LEU A C 1
ATOM 730 O O . LEU A 1 95 ? 26.414 3.936 -37.653 1.00 92.69 95 LEU A O 1
ATOM 734 N N . ILE A 1 96 ? 27.024 2.567 -39.331 1.00 89.38 96 ILE A N 1
ATOM 735 C CA . ILE A 1 96 ? 26.416 1.356 -38.757 1.00 89.38 96 ILE A CA 1
ATOM 736 C C . ILE A 1 96 ? 27.055 1.029 -37.407 1.00 89.38 96 ILE A C 1
ATOM 738 O O . ILE A 1 96 ? 26.351 0.708 -36.454 1.00 89.38 96 ILE A O 1
ATOM 742 N N . HIS A 1 97 ? 28.379 1.139 -37.292 1.00 89.50 97 HIS A N 1
ATOM 743 C CA . HIS A 1 97 ? 29.069 0.928 -36.023 1.00 89.50 97 HIS A CA 1
ATOM 744 C C . HIS A 1 97 ? 28.609 1.923 -34.946 1.00 89.50 97 HIS A C 1
ATOM 746 O O . HIS A 1 97 ? 28.328 1.515 -33.816 1.00 89.50 97 HIS A O 1
ATOM 752 N N . GLY A 1 98 ? 28.476 3.206 -35.294 1.00 94.50 98 GLY A N 1
ATOM 753 C CA . GLY A 1 98 ? 27.938 4.228 -34.394 1.00 94.50 98 GLY A CA 1
ATOM 754 C C . GLY A 1 98 ? 26.503 3.929 -33.949 1.00 94.50 98 GLY A C 1
ATOM 755 O O . GLY A 1 98 ? 26.212 3.962 -32.754 1.00 94.50 98 GLY A O 1
ATOM 756 N N . MET A 1 99 ? 25.630 3.559 -34.890 1.00 95.75 99 MET A N 1
ATOM 757 C CA . MET A 1 99 ? 24.252 3.142 -34.609 1.00 95.75 99 MET A CA 1
ATOM 758 C C . MET A 1 99 ? 24.209 1.930 -33.668 1.00 95.75 99 MET A C 1
ATOM 760 O O . MET A 1 99 ? 23.547 1.990 -32.637 1.00 95.75 99 MET A O 1
ATOM 764 N N . ASN A 1 100 ? 24.968 0.870 -33.958 1.00 93.62 100 ASN A N 1
ATOM 765 C CA . ASN A 1 100 ? 25.019 -0.335 -33.125 1.00 93.62 100 ASN A CA 1
ATOM 766 C C . ASN A 1 100 ? 25.528 -0.030 -31.710 1.00 93.62 100 ASN A C 1
ATOM 768 O O . ASN A 1 100 ? 25.038 -0.592 -30.737 1.00 93.62 100 ASN A O 1
ATOM 772 N N . THR A 1 101 ? 26.504 0.872 -31.583 1.00 95.50 101 THR A N 1
ATOM 773 C CA . THR A 1 101 ? 27.030 1.299 -30.277 1.00 95.50 101 THR A CA 1
ATOM 774 C C . THR A 1 101 ? 25.951 2.017 -29.471 1.00 95.50 101 THR A C 1
ATOM 776 O O . THR A 1 101 ? 25.784 1.761 -28.281 1.00 95.50 101 THR A O 1
ATOM 779 N N . HIS A 1 102 ? 25.178 2.888 -30.123 1.00 96.88 102 HIS A N 1
ATOM 780 C CA . HIS A 1 102 ? 24.047 3.558 -29.491 1.00 96.88 102 HIS A CA 1
ATOM 781 C C . HIS A 1 102 ? 22.944 2.573 -29.078 1.00 96.88 102 HIS A C 1
ATOM 783 O O . HIS A 1 102 ? 22.433 2.670 -27.964 1.00 96.88 102 HIS A O 1
ATOM 789 N N . GLU A 1 103 ? 22.616 1.597 -29.929 1.00 96.00 103 GLU A N 1
ATOM 790 C CA . GLU A 1 103 ? 21.646 0.549 -29.600 1.00 96.00 103 GLU A CA 1
ATOM 791 C C . GLU A 1 103 ? 22.084 -0.288 -28.394 1.00 96.00 103 GLU A C 1
ATOM 793 O O . GLU A 1 103 ? 21.269 -0.527 -27.507 1.00 96.00 103 GLU A O 1
ATOM 798 N N . ILE A 1 104 ? 23.360 -0.684 -28.316 1.00 95.19 104 ILE A N 1
ATOM 799 C CA . ILE A 1 104 ? 23.899 -1.422 -27.162 1.00 95.19 104 ILE A CA 1
ATOM 800 C C . ILE A 1 104 ? 23.685 -0.626 -25.871 1.00 95.19 104 ILE A C 1
ATOM 802 O O . ILE A 1 104 ? 23.110 -1.159 -24.924 1.00 95.19 104 ILE A O 1
ATOM 806 N N . ASN A 1 105 ? 24.055 0.657 -25.857 1.00 97.12 105 ASN A N 1
ATOM 807 C CA . ASN A 1 105 ? 23.875 1.513 -24.682 1.00 97.12 105 ASN A CA 1
ATOM 808 C C . ASN A 1 105 ? 22.394 1.645 -24.285 1.00 97.12 105 ASN A C 1
ATOM 810 O O . ASN A 1 105 ? 22.063 1.643 -23.102 1.00 97.12 105 ASN A O 1
ATOM 814 N N . ASN A 1 106 ? 21.493 1.746 -25.266 1.00 98.00 106 ASN A N 1
ATOM 815 C CA . ASN A 1 106 ? 20.055 1.802 -25.012 1.00 98.00 106 ASN A CA 1
ATOM 816 C C . ASN A 1 106 ? 19.534 0.492 -24.397 1.00 98.00 106 ASN A C 1
ATOM 818 O O . ASN A 1 106 ? 18.738 0.518 -23.461 1.00 98.00 106 ASN A O 1
ATOM 822 N N . TYR A 1 107 ? 20.005 -0.664 -24.876 1.00 97.88 107 TYR A N 1
ATOM 823 C CA . TYR A 1 107 ? 19.642 -1.946 -24.276 1.00 97.88 107 TYR A CA 1
ATOM 824 C C . TYR A 1 107 ? 20.177 -2.081 -22.848 1.00 97.88 107 TYR A C 1
ATOM 826 O O . TYR A 1 107 ? 19.447 -2.559 -21.986 1.00 97.88 107 TYR A O 1
ATOM 834 N N . GLU A 1 108 ? 21.403 -1.635 -22.570 1.00 97.44 108 GLU A N 1
ATOM 835 C CA . GLU A 1 108 ? 21.968 -1.631 -21.211 1.00 97.44 108 GLU A CA 1
ATOM 836 C C . GLU A 1 108 ? 21.149 -0.764 -20.241 1.00 97.44 108 GLU A C 1
ATOM 838 O O . GLU A 1 108 ? 20.865 -1.184 -19.115 1.00 97.44 108 GLU A O 1
ATOM 843 N N . GLN A 1 109 ? 20.706 0.414 -20.690 1.00 97.88 109 GLN A N 1
ATOM 844 C CA . GLN A 1 109 ? 19.799 1.265 -19.915 1.00 97.88 109 GLN A CA 1
ATOM 845 C C . GLN A 1 109 ? 18.464 0.563 -19.661 1.00 97.88 109 GLN A C 1
ATOM 847 O O . GLN A 1 109 ? 18.034 0.467 -18.515 1.00 97.88 109 GLN A O 1
ATOM 852 N N . LEU A 1 110 ? 17.862 -0.022 -20.699 1.00 97.94 110 LEU A N 1
ATOM 853 C CA . LEU A 1 110 ? 16.604 -0.752 -20.572 1.00 97.94 110 LEU A CA 1
ATOM 854 C C . LEU A 1 110 ? 16.711 -1.931 -19.591 1.00 97.94 110 LEU A C 1
ATOM 856 O O . LEU A 1 110 ? 15.783 -2.167 -18.820 1.00 97.94 110 LEU A O 1
ATOM 860 N N . TYR A 1 111 ? 17.829 -2.663 -19.592 1.00 98.19 111 TYR A N 1
ATOM 861 C CA . TYR A 1 111 ? 18.074 -3.719 -18.604 1.00 98.19 111 TYR A CA 1
ATOM 862 C C . TYR A 1 111 ? 18.091 -3.162 -17.182 1.00 98.19 111 TYR A C 1
ATOM 864 O O . TYR A 1 111 ? 17.421 -3.710 -16.309 1.00 98.19 111 TYR A O 1
ATOM 872 N N . THR A 1 112 ? 18.796 -2.052 -16.971 1.00 98.19 112 THR A N 1
ATOM 873 C CA . THR A 1 112 ? 18.887 -1.400 -15.659 1.00 98.19 112 THR A CA 1
ATOM 874 C C . THR A 1 112 ? 17.514 -0.919 -15.177 1.00 98.19 112 THR A C 1
ATOM 876 O O . THR A 1 112 ? 17.150 -1.143 -14.023 1.00 98.19 112 THR A O 1
ATOM 879 N N . ASP A 1 113 ? 16.715 -0.322 -16.062 1.00 98.31 113 ASP A N 1
ATOM 880 C CA . ASP A 1 113 ? 15.365 0.154 -15.744 1.00 98.31 113 ASP A CA 1
ATOM 881 C C . ASP A 1 113 ? 14.421 -1.001 -15.380 1.00 98.31 113 ASP A C 1
ATOM 883 O O . ASP A 1 113 ? 13.616 -0.902 -14.449 1.00 98.31 113 ASP A O 1
ATOM 887 N N . ILE A 1 114 ? 14.525 -2.128 -16.093 1.00 98.19 114 ILE A N 1
ATOM 888 C CA . ILE A 1 114 ? 13.749 -3.335 -15.792 1.00 98.19 114 ILE A CA 1
ATOM 889 C C . ILE A 1 114 ? 14.159 -3.909 -14.431 1.00 98.19 114 ILE A C 1
ATOM 891 O O . ILE A 1 114 ? 13.283 -4.263 -13.641 1.00 98.19 114 ILE A O 1
ATOM 895 N N . GLU A 1 115 ? 15.457 -3.988 -14.133 1.00 98.25 115 GLU A N 1
ATOM 896 C CA . GLU A 1 115 ? 15.956 -4.465 -12.837 1.00 98.25 115 GLU A CA 1
ATOM 897 C C . GLU A 1 115 ? 15.449 -3.595 -11.681 1.00 98.25 115 GLU A C 1
ATOM 899 O O . GLU A 1 115 ? 14.906 -4.127 -10.708 1.00 98.25 115 GLU A O 1
ATOM 904 N N . GLN A 1 116 ? 15.511 -2.268 -11.824 1.00 98.50 116 GLN A N 1
ATOM 905 C CA . GLN A 1 116 ? 14.960 -1.333 -10.839 1.00 98.50 116 GLN A CA 1
ATOM 906 C C . GLN A 1 116 ? 13.446 -1.506 -10.676 1.00 98.50 116 GLN A C 1
ATOM 908 O O . GLN A 1 116 ? 12.945 -1.601 -9.557 1.00 98.50 116 GLN A O 1
ATOM 913 N N . SER A 1 117 ? 12.699 -1.631 -11.778 1.00 98.56 117 SER A N 1
ATOM 914 C CA . SER A 1 117 ? 11.254 -1.867 -11.715 1.00 98.56 117 SER A CA 1
ATOM 915 C C . SER A 1 117 ? 10.904 -3.182 -11.008 1.00 98.56 117 SER A C 1
ATOM 917 O O . SER A 1 117 ? 9.844 -3.272 -10.377 1.00 98.56 117 SER A O 1
ATOM 919 N N . ILE A 1 118 ? 11.741 -4.214 -11.135 1.00 98.19 118 ILE A N 1
ATOM 920 C CA . ILE A 1 118 ? 11.565 -5.493 -10.441 1.00 98.19 118 ILE A CA 1
ATOM 921 C C . ILE A 1 118 ? 11.821 -5.315 -8.940 1.00 98.19 118 ILE A C 1
ATOM 923 O O . ILE A 1 118 ? 11.013 -5.773 -8.128 1.00 98.19 118 ILE A O 1
ATOM 927 N N . GLU A 1 119 ? 12.895 -4.624 -8.558 1.00 98.50 119 GLU A N 1
ATOM 928 C CA . GLU A 1 119 ? 13.214 -4.337 -7.155 1.00 98.50 119 GLU A CA 1
ATOM 929 C C . GLU A 1 119 ? 12.116 -3.498 -6.475 1.00 98.50 119 GLU A C 1
ATOM 931 O O . GLU A 1 119 ? 11.642 -3.837 -5.384 1.00 98.50 119 GLU A O 1
ATOM 936 N N . ASP A 1 120 ? 11.607 -2.479 -7.165 1.00 98.44 120 ASP A N 1
ATOM 937 C CA . ASP A 1 120 ? 10.473 -1.669 -6.719 1.00 98.44 120 ASP A CA 1
ATOM 938 C C . ASP A 1 120 ? 9.210 -2.511 -6.517 1.00 98.44 120 ASP A C 1
ATOM 940 O O . ASP A 1 120 ? 8.474 -2.340 -5.538 1.00 98.44 120 ASP A O 1
ATOM 944 N N . ALA A 1 121 ? 8.929 -3.438 -7.438 1.00 98.44 121 ALA A N 1
ATOM 945 C CA . ALA A 1 121 ? 7.793 -4.342 -7.317 1.00 98.44 121 ALA A CA 1
ATOM 946 C C . ALA A 1 121 ? 7.948 -5.279 -6.109 1.00 98.44 121 ALA A C 1
ATOM 948 O O . ALA A 1 121 ? 6.986 -5.482 -5.362 1.00 98.44 121 ALA A O 1
ATOM 949 N N . HIS A 1 122 ? 9.150 -5.808 -5.868 1.00 98.50 122 HIS A N 1
ATOM 950 C CA . HIS A 1 122 ? 9.438 -6.622 -4.688 1.00 98.50 122 HIS A CA 1
ATOM 951 C C . HIS A 1 122 ? 9.247 -5.842 -3.386 1.00 98.50 122 HIS A C 1
ATOM 953 O O . HIS A 1 122 ? 8.617 -6.360 -2.457 1.00 98.50 122 HIS A O 1
ATOM 959 N N . THR A 1 123 ? 9.707 -4.593 -3.342 1.00 98.50 123 THR A N 1
ATOM 960 C CA . THR A 1 123 ? 9.522 -3.698 -2.193 1.00 98.50 123 THR A CA 1
ATOM 961 C C . THR A 1 123 ? 8.036 -3.449 -1.926 1.00 98.50 123 THR A C 1
ATOM 963 O O . THR A 1 123 ? 7.553 -3.725 -0.827 1.00 98.50 123 THR A O 1
ATOM 966 N N . LYS A 1 124 ? 7.260 -3.087 -2.958 1.00 98.50 124 LYS A N 1
ATOM 967 C CA . LYS A 1 124 ? 5.799 -2.891 -2.856 1.00 98.50 124 LYS A CA 1
ATOM 968 C C . LYS A 1 124 ? 5.062 -4.143 -2.375 1.00 98.50 124 LYS A C 1
ATOM 970 O O . LYS A 1 124 ? 4.111 -4.051 -1.598 1.00 98.50 124 LYS A O 1
ATOM 975 N N . ILE A 1 125 ? 5.488 -5.331 -2.811 1.00 98.31 125 ILE A N 1
ATOM 976 C CA . ILE A 1 125 ? 4.939 -6.603 -2.316 1.00 98.31 125 ILE A CA 1
ATOM 977 C C . ILE A 1 125 ? 5.251 -6.783 -0.825 1.00 98.31 125 ILE A C 1
ATOM 979 O O . ILE A 1 125 ? 4.393 -7.258 -0.074 1.00 98.31 125 ILE A O 1
ATOM 983 N N . GLY A 1 126 ? 6.464 -6.430 -0.393 1.00 98.44 126 GLY A N 1
ATOM 984 C CA . GLY A 1 126 ? 6.866 -6.426 1.012 1.00 98.44 126 GLY A CA 1
ATOM 985 C C . GLY A 1 126 ? 5.952 -5.548 1.865 1.00 98.44 126 GLY A C 1
ATOM 986 O O . GLY A 1 126 ? 5.378 -6.033 2.844 1.00 98.44 126 GLY A O 1
ATOM 987 N N . ASP A 1 127 ? 5.734 -4.310 1.437 1.00 98.38 127 ASP A N 1
ATOM 988 C CA . ASP A 1 127 ? 4.890 -3.341 2.141 1.00 98.38 127 ASP A CA 1
ATOM 989 C C . ASP A 1 127 ? 3.429 -3.798 2.204 1.00 98.38 127 ASP A C 1
ATOM 991 O O . ASP A 1 127 ? 2.828 -3.854 3.280 1.00 98.38 127 ASP A O 1
ATOM 995 N N . CYS A 1 128 ? 2.873 -4.253 1.077 1.00 98.25 128 CYS A N 1
ATOM 996 C CA . CYS A 1 128 ? 1.499 -4.752 1.014 1.00 98.25 128 CYS A CA 1
ATOM 997 C C . CYS A 1 128 ? 1.283 -5.967 1.936 1.00 98.25 128 CYS A C 1
ATOM 999 O O . CYS A 1 128 ? 0.238 -6.102 2.582 1.00 98.25 128 CYS A O 1
ATOM 1001 N N . LYS A 1 129 ? 2.285 -6.850 2.073 1.00 98.50 129 LYS A N 1
ATOM 1002 C CA . LYS A 1 129 ? 2.232 -7.961 3.037 1.00 98.50 129 LYS A CA 1
ATOM 1003 C C . LYS A 1 129 ? 2.173 -7.456 4.477 1.00 98.50 129 LYS A C 1
ATOM 1005 O O . LYS A 1 129 ? 1.411 -8.016 5.270 1.00 98.50 129 LYS A O 1
ATOM 1010 N N . GLN A 1 130 ? 2.956 -6.438 4.829 1.00 98.31 130 GLN A N 1
ATOM 1011 C CA . GLN A 1 130 ? 2.941 -5.861 6.176 1.00 98.31 130 GLN A CA 1
ATOM 1012 C C . GLN A 1 130 ? 1.599 -5.190 6.478 1.00 98.31 130 GLN A C 1
ATOM 1014 O O . GLN A 1 130 ? 0.997 -5.460 7.521 1.00 98.31 130 GLN A O 1
ATOM 1019 N N . GLU A 1 131 ? 1.087 -4.397 5.539 1.00 98.31 131 GLU A N 1
ATOM 1020 C CA . GLU A 1 131 ? -0.210 -3.735 5.659 1.00 98.31 131 GLU A CA 1
ATOM 1021 C C . GLU A 1 131 ? -1.344 -4.755 5.815 1.00 98.31 131 GLU A C 1
ATOM 1023 O O . GLU A 1 131 ? -2.182 -4.635 6.711 1.00 98.31 131 GLU A O 1
ATOM 1028 N N . LEU A 1 132 ? -1.321 -5.841 5.037 1.00 98.25 132 LEU A N 1
ATOM 1029 C CA . LEU A 1 132 ? -2.288 -6.927 5.165 1.00 98.25 132 LEU A CA 1
ATOM 1030 C C . LEU A 1 132 ? -2.252 -7.572 6.558 1.00 98.25 132 LEU A C 1
ATOM 1032 O O . LEU A 1 132 ? -3.301 -7.891 7.126 1.00 98.25 132 LEU A O 1
ATOM 1036 N N . GLN A 1 133 ? -1.061 -7.790 7.123 1.00 98.25 133 GLN A N 1
ATOM 1037 C CA . GLN A 1 133 ? -0.933 -8.326 8.481 1.00 98.25 133 GLN A CA 1
ATOM 1038 C C . GLN A 1 133 ? -1.485 -7.349 9.519 1.00 98.25 133 GLN A C 1
ATOM 1040 O O . GLN A 1 133 ? -2.187 -7.770 10.442 1.00 98.25 133 GLN A O 1
ATOM 1045 N N . HIS A 1 134 ? -1.224 -6.054 9.355 1.00 98.12 134 HIS A N 1
ATOM 1046 C CA . HIS A 1 134 ? -1.780 -5.022 10.221 1.00 98.12 134 HIS A CA 1
ATOM 1047 C C . HIS A 1 134 ? -3.315 -4.988 10.142 1.00 98.12 134 HIS A C 1
ATOM 1049 O O . HIS A 1 134 ? -3.988 -5.118 11.167 1.00 98.12 134 HIS A O 1
ATOM 1055 N N . ALA A 1 135 ? -3.882 -4.948 8.935 1.00 98.06 135 ALA A N 1
ATOM 1056 C CA . ALA A 1 135 ? -5.324 -4.966 8.705 1.00 98.06 135 ALA A CA 1
ATOM 1057 C C . ALA A 1 135 ? -6.001 -6.211 9.308 1.00 98.06 135 ALA A C 1
ATOM 1059 O O . ALA A 1 135 ? -7.077 -6.117 9.905 1.00 98.06 135 ALA A O 1
ATOM 1060 N N . LYS A 1 136 ? -5.357 -7.385 9.226 1.00 98.38 136 LYS A N 1
ATOM 1061 C CA . LYS A 1 136 ? -5.840 -8.613 9.883 1.00 98.38 136 LYS A CA 1
ATOM 1062 C C . LYS A 1 136 ? -5.896 -8.477 11.404 1.00 98.38 136 LYS A C 1
ATOM 1064 O O . LYS A 1 136 ? -6.885 -8.904 11.999 1.00 98.38 136 LYS A O 1
ATOM 1069 N N . ARG A 1 137 ? -4.878 -7.877 12.033 1.00 98.38 137 ARG A N 1
ATOM 1070 C CA . ARG A 1 137 ? -4.880 -7.623 13.486 1.00 98.38 137 ARG A CA 1
ATOM 1071 C C . ARG A 1 137 ? -6.008 -6.673 13.872 1.00 98.38 137 ARG A C 1
ATOM 1073 O O . ARG A 1 137 ? -6.778 -6.997 14.767 1.00 98.38 137 ARG A O 1
ATOM 1080 N N . VAL A 1 138 ? -6.166 -5.562 13.153 1.00 98.44 138 VAL A N 1
ATOM 1081 C CA . VAL A 1 138 ? -7.250 -4.597 13.402 1.00 98.44 138 VAL A CA 1
ATOM 1082 C C . VAL A 1 138 ? -8.618 -5.272 13.293 1.00 98.44 138 VAL A C 1
ATOM 1084 O O . VAL A 1 138 ? -9.469 -5.099 14.165 1.00 98.44 138 VAL A O 1
ATOM 1087 N N . ARG A 1 139 ? -8.823 -6.106 12.266 1.00 98.25 139 ARG A N 1
ATOM 1088 C CA . ARG A 1 139 ? -10.063 -6.874 12.107 1.00 98.25 139 ARG A CA 1
ATOM 1089 C C . ARG A 1 139 ? -10.306 -7.829 13.276 1.00 98.25 139 ARG A C 1
ATOM 1091 O O . ARG A 1 139 ? -11.439 -7.906 13.745 1.00 98.25 139 ARG A O 1
ATOM 1098 N N . LYS A 1 140 ? -9.276 -8.544 13.738 1.00 98.44 140 LYS A N 1
ATOM 1099 C CA . LYS A 1 140 ? -9.380 -9.447 14.892 1.00 98.44 140 LYS A CA 1
ATOM 1100 C C . LYS A 1 140 ? -9.769 -8.675 16.156 1.00 98.44 140 LYS A C 1
ATOM 1102 O O . LYS A 1 140 ? -10.747 -9.041 16.797 1.00 98.44 140 LYS A O 1
ATOM 1107 N N . ASN A 1 141 ? -9.090 -7.565 16.438 1.00 98.31 141 ASN A N 1
ATOM 1108 C CA . ASN A 1 141 ? -9.394 -6.719 17.593 1.00 98.31 141 ASN A CA 1
ATOM 1109 C C . ASN A 1 141 ? -10.839 -6.205 17.536 1.00 98.31 141 ASN A C 1
ATOM 1111 O O . ASN A 1 141 ? -11.560 -6.267 18.524 1.00 98.31 141 ASN A O 1
ATOM 1115 N N . ARG A 1 142 ? -11.308 -5.767 16.359 1.00 98.31 142 ARG A N 1
ATOM 1116 C CA . ARG A 1 142 ? -12.701 -5.337 16.172 1.00 98.31 142 ARG A CA 1
ATOM 1117 C C . ARG A 1 142 ? -13.703 -6.451 16.481 1.00 98.31 142 ARG A C 1
ATOM 1119 O O . ARG A 1 142 ? -14.700 -6.193 17.141 1.00 98.31 142 ARG A O 1
ATOM 1126 N N . GLN A 1 143 ? -13.429 -7.680 16.045 1.00 97.75 143 GLN A N 1
ATOM 1127 C CA . GLN A 1 143 ? -14.283 -8.829 16.357 1.00 97.75 143 GLN A CA 1
ATOM 1128 C C . GLN A 1 143 ? -14.313 -9.140 17.857 1.00 97.75 143 GLN A C 1
ATOM 1130 O O . GLN A 1 143 ? -15.375 -9.467 18.381 1.00 97.75 143 GLN A O 1
ATOM 1135 N N . GLU A 1 144 ? -13.178 -9.017 18.548 1.00 97.69 144 GLU A N 1
ATOM 1136 C CA . GLU A 1 144 ? -13.100 -9.183 20.004 1.00 97.69 144 GLU A CA 1
ATOM 1137 C C . GLU A 1 144 ? -13.899 -8.096 20.737 1.00 97.69 144 GLU A C 1
ATOM 1139 O O . GLU A 1 144 ? -14.676 -8.416 21.638 1.00 97.69 144 GLU A O 1
ATOM 1144 N N . TYR A 1 145 ? -13.797 -6.833 20.305 1.00 98.12 145 TYR A N 1
ATOM 1145 C CA . TYR A 1 145 ? -14.609 -5.742 20.850 1.00 98.12 145 TYR A CA 1
ATOM 1146 C C . TYR A 1 145 ? -16.104 -5.954 20.610 1.00 98.12 145 TYR A C 1
ATOM 1148 O O . TYR A 1 145 ? -16.888 -5.811 21.544 1.00 98.12 145 TYR A O 1
ATOM 1156 N N . ASP A 1 146 ? -16.509 -6.349 19.401 1.00 98.00 146 ASP A N 1
ATOM 1157 C CA . ASP A 1 146 ? -17.914 -6.625 19.083 1.00 98.00 146 ASP A CA 1
ATOM 1158 C C . ASP A 1 146 ? -18.457 -7.806 19.908 1.00 98.00 146 ASP A C 1
ATOM 1160 O O . ASP A 1 146 ? -19.607 -7.787 20.354 1.00 98.00 146 ASP A O 1
ATOM 1164 N N . ALA A 1 147 ? -17.639 -8.839 20.138 1.00 97.62 147 ALA A N 1
ATOM 1165 C CA . ALA A 1 147 ? -18.005 -9.973 20.981 1.00 97.62 147 ALA A CA 1
ATOM 1166 C C . ALA A 1 147 ? -18.197 -9.550 22.446 1.00 97.62 147 ALA A C 1
ATOM 1168 O O . ALA A 1 147 ? -19.219 -9.883 23.046 1.00 97.62 147 ALA A O 1
ATOM 1169 N N . LEU A 1 148 ? -17.261 -8.774 23.001 1.00 97.06 148 LEU A N 1
ATOM 1170 C CA . LEU A 1 148 ? -17.368 -8.235 24.359 1.00 97.06 148 LEU A CA 1
ATOM 1171 C C . LEU A 1 148 ? -18.569 -7.296 24.502 1.00 97.06 148 LEU A C 1
ATOM 1173 O O . LEU A 1 148 ? -19.322 -7.413 25.464 1.00 97.06 148 LEU A O 1
ATOM 1177 N N . ALA A 1 149 ? -18.803 -6.417 23.526 1.00 97.50 149 ALA A N 1
ATOM 1178 C CA . ALA A 1 149 ? -19.946 -5.511 23.520 1.00 97.50 149 ALA A CA 1
ATOM 1179 C C . ALA A 1 149 ? -21.279 -6.273 23.548 1.00 97.50 149 ALA A C 1
ATOM 1181 O O . ALA A 1 149 ? -22.176 -5.903 24.303 1.00 97.50 149 ALA A O 1
ATOM 1182 N N . LYS A 1 150 ? -21.397 -7.376 22.794 1.00 97.00 150 LYS A N 1
ATOM 1183 C CA . LYS A 1 150 ? -22.583 -8.248 22.837 1.00 97.00 150 LYS A CA 1
ATOM 1184 C C . LYS A 1 150 ? -22.801 -8.889 24.203 1.00 97.00 150 LYS A C 1
ATOM 1186 O O . LYS A 1 150 ? -23.949 -9.029 24.608 1.00 97.00 150 LYS A O 1
ATOM 1191 N N . VAL A 1 151 ? -21.737 -9.292 24.900 1.00 97.00 151 VAL A N 1
ATOM 1192 C CA . VAL A 1 151 ? -21.849 -9.822 26.270 1.00 97.00 151 VAL A CA 1
ATOM 1193 C C . VAL A 1 151 ? -22.282 -8.714 27.230 1.00 97.00 151 VAL A C 1
ATOM 1195 O O . VAL A 1 151 ? -23.209 -8.913 28.005 1.00 97.00 151 VAL A O 1
ATOM 1198 N N . ILE A 1 152 ? -21.687 -7.522 27.134 1.00 95.44 152 ILE A N 1
ATOM 1199 C CA . ILE A 1 152 ? -22.049 -6.367 27.971 1.00 95.44 152 ILE A CA 1
ATOM 1200 C C . ILE A 1 152 ? -23.524 -5.983 27.780 1.00 95.44 152 ILE A C 1
ATOM 1202 O O . ILE A 1 152 ? -24.210 -5.717 28.760 1.00 95.44 152 ILE A O 1
ATOM 1206 N N . GLN A 1 153 ? -24.037 -6.021 26.548 1.00 93.94 153 GLN A N 1
ATOM 1207 C CA . GLN A 1 153 ? -25.444 -5.727 26.242 1.00 93.94 153 GLN A CA 1
ATOM 1208 C C . GLN A 1 153 ? -26.448 -6.718 26.854 1.00 93.94 153 GLN A C 1
ATOM 1210 O O . GLN A 1 153 ? -27.633 -6.403 26.913 1.00 93.94 153 GLN A O 1
ATOM 1215 N N . GLN A 1 154 ? -26.014 -7.901 27.304 1.00 94.69 154 GLN A N 1
ATOM 1216 C CA . GLN A 1 154 ? -26.888 -8.837 28.027 1.00 94.69 154 GLN A CA 1
ATOM 1217 C C . GLN A 1 154 ? -27.159 -8.380 29.465 1.00 94.69 154 GLN A C 1
ATOM 1219 O O . GLN A 1 154 ? -28.115 -8.845 30.086 1.00 94.69 154 GLN A O 1
ATOM 1224 N N . HIS A 1 155 ? -26.328 -7.486 30.003 1.00 92.62 155 HIS A N 1
ATOM 1225 C CA . HIS A 1 155 ? -26.494 -6.934 31.338 1.00 92.62 155 HIS A CA 1
ATOM 1226 C C . HIS A 1 155 ? -27.337 -5.649 31.303 1.00 92.62 155 HIS A C 1
ATOM 1228 O O . HIS A 1 155 ? -27.300 -4.910 30.316 1.00 92.62 155 HIS A O 1
ATOM 1234 N N . PRO A 1 156 ? -28.111 -5.368 32.370 1.00 92.12 156 PRO A N 1
ATOM 1235 C CA . PRO A 1 156 ? -28.927 -4.165 32.443 1.00 92.12 156 PRO A CA 1
ATOM 1236 C C . PRO A 1 156 ? -28.062 -2.908 32.438 1.00 92.12 156 PRO A C 1
ATOM 1238 O O . PRO A 1 156 ? -26.897 -2.917 32.847 1.00 92.12 156 PRO A O 1
ATOM 1241 N N . ASP A 1 157 ? -28.668 -1.802 32.011 1.00 94.12 157 ASP A N 1
ATOM 1242 C CA . ASP A 1 157 ? -27.981 -0.524 31.989 1.00 94.12 157 ASP A CA 1
ATOM 1243 C C . ASP A 1 157 ? -27.512 -0.117 33.396 1.00 94.12 157 ASP A C 1
ATOM 1245 O O . ASP A 1 157 ? -28.207 -0.278 34.411 1.00 94.12 157 ASP A O 1
ATOM 1249 N N . ARG A 1 158 ? -26.300 0.439 33.449 1.00 94.56 158 ARG A N 1
ATOM 1250 C CA . ARG A 1 158 ? -25.652 0.809 34.704 1.00 94.56 158 ARG A CA 1
ATOM 1251 C C . ARG A 1 158 ? -26.448 1.880 35.440 1.00 94.56 158 ARG A C 1
ATOM 1253 O O . ARG A 1 158 ? -26.580 1.786 36.658 1.00 94.56 158 ARG A O 1
ATOM 1260 N N . GLN A 1 159 ? -26.979 2.886 34.739 1.00 94.75 159 GLN A N 1
ATOM 1261 C CA . GLN A 1 159 ? -27.719 3.963 35.398 1.00 94.75 159 GLN A CA 1
ATOM 1262 C C . GLN A 1 159 ? -29.041 3.460 35.973 1.00 94.75 159 GLN A C 1
ATOM 1264 O O . GLN A 1 159 ? -29.394 3.829 37.091 1.00 94.75 159 GLN A O 1
ATOM 1269 N N . GLN A 1 160 ? -29.744 2.586 35.248 1.00 93.81 160 GLN A N 1
ATOM 1270 C CA . GLN A 1 160 ? -30.961 1.954 35.762 1.00 93.81 160 GLN A CA 1
ATOM 1271 C C . GLN A 1 160 ? -30.678 1.132 37.024 1.00 93.81 160 GLN A C 1
ATOM 1273 O O . GLN A 1 160 ? -31.380 1.276 38.024 1.00 93.81 160 GLN A O 1
ATOM 1278 N N . THR A 1 161 ? -29.611 0.329 37.007 1.00 94.44 161 THR A N 1
ATOM 1279 C CA . THR A 1 161 ? -29.218 -0.493 38.161 1.00 94.44 161 THR A CA 1
ATOM 1280 C C . THR A 1 161 ? -28.851 0.374 39.369 1.00 94.44 161 THR A C 1
ATOM 1282 O O . THR A 1 161 ? -29.266 0.069 40.483 1.00 94.44 161 THR A O 1
ATOM 1285 N N . MET A 1 162 ? -28.140 1.488 39.157 1.00 96.31 162 MET A N 1
ATOM 1286 C CA . MET A 1 162 ? -27.799 2.444 40.220 1.00 96.31 162 MET A CA 1
ATOM 1287 C C . MET A 1 162 ? -29.039 3.086 40.849 1.00 96.31 162 MET A C 1
ATOM 1289 O O . MET A 1 162 ? -29.151 3.096 42.071 1.00 96.31 162 MET A O 1
ATOM 1293 N N . ARG A 1 163 ? -30.003 3.545 40.037 1.00 96.25 163 ARG A N 1
ATOM 1294 C CA . ARG A 1 163 ? -31.267 4.107 40.551 1.00 96.25 163 ARG A CA 1
ATOM 1295 C C . ARG A 1 163 ? -32.030 3.096 41.399 1.00 96.25 163 ARG A C 1
ATOM 1297 O O . ARG A 1 163 ? -32.496 3.428 42.483 1.00 96.25 163 ARG A O 1
ATOM 1304 N N . ARG A 1 164 ? -32.110 1.841 40.941 1.00 95.62 164 ARG A N 1
ATOM 1305 C CA . ARG A 1 164 ? -32.781 0.781 41.701 1.00 95.62 164 ARG A CA 1
ATOM 1306 C C . ARG A 1 164 ? -32.094 0.511 43.042 1.00 95.62 164 ARG A C 1
ATOM 1308 O O . ARG A 1 164 ? -32.762 0.224 44.029 1.00 95.62 164 ARG A O 1
ATOM 1315 N N . LEU A 1 165 ? -30.767 0.612 43.077 1.00 97.00 165 LEU A N 1
ATOM 1316 C CA . LEU A 1 165 ? -29.970 0.455 44.291 1.00 97.00 165 LEU A CA 1
ATOM 1317 C C . LEU A 1 165 ? -30.266 1.583 45.294 1.00 97.00 165 LEU A C 1
ATOM 1319 O O . LEU A 1 165 ? -30.494 1.304 46.469 1.00 97.00 165 LEU A O 1
ATOM 1323 N N . GLU A 1 166 ? -30.338 2.830 44.826 1.00 97.19 166 GLU A N 1
ATOM 1324 C CA . GLU A 1 166 ? -30.696 3.997 45.645 1.00 97.19 166 GLU A CA 1
ATOM 1325 C C . GLU A 1 166 ? -32.123 3.896 46.212 1.00 97.19 166 GLU A C 1
ATOM 1327 O O . GLU A 1 166 ? -32.344 4.166 47.395 1.00 97.19 166 GLU A O 1
ATOM 1332 N N . GLU A 1 167 ? -33.091 3.457 45.399 1.00 96.94 167 GLU A N 1
ATOM 1333 C CA . GLU A 1 167 ? -34.467 3.191 45.843 1.00 96.94 167 GLU A CA 1
ATOM 1334 C C . GLU A 1 167 ? -34.503 2.150 46.967 1.00 96.94 167 GLU A C 1
ATOM 1336 O O . GLU A 1 167 ? -35.047 2.412 48.041 1.00 96.94 167 GLU A O 1
ATOM 1341 N N . LEU A 1 168 ? -33.860 0.997 46.753 1.00 97.19 168 LEU A N 1
ATOM 1342 C CA . LEU A 1 168 ? -33.799 -0.079 47.743 1.00 97.19 168 LEU A CA 1
ATOM 1343 C C . LEU A 1 168 ? -33.089 0.364 49.028 1.00 97.19 168 LEU A C 1
ATOM 1345 O O . LEU A 1 168 ? -33.523 0.010 50.121 1.00 97.19 168 LEU A O 1
ATOM 1349 N N . GLN A 1 169 ? -32.025 1.165 48.930 1.00 97.12 169 GLN A N 1
ATOM 1350 C CA . GLN A 1 169 ? -31.352 1.732 50.103 1.00 97.12 169 GLN A CA 1
ATOM 1351 C C . GLN A 1 169 ? -32.281 2.637 50.913 1.00 97.12 169 GLN A C 1
ATOM 1353 O O . GLN A 1 169 ? -32.277 2.585 52.147 1.00 97.12 169 GLN A O 1
ATOM 1358 N N . LYS A 1 170 ? -33.094 3.453 50.236 1.00 97.44 170 LYS A N 1
ATOM 1359 C CA . LYS A 1 170 ? -34.075 4.317 50.892 1.00 97.44 170 LYS A CA 1
ATOM 1360 C C . LYS A 1 170 ? -35.163 3.494 51.580 1.00 97.44 170 LYS A C 1
ATOM 1362 O O . LYS A 1 170 ? -35.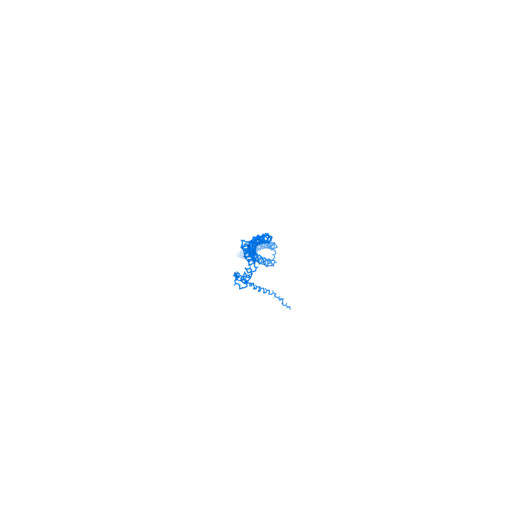457 3.756 52.744 1.00 97.44 170 LYS A O 1
ATOM 1367 N N . GLU A 1 171 ? -35.709 2.484 50.905 1.00 97.56 171 GLU A N 1
ATOM 1368 C CA . GLU A 1 171 ? -36.700 1.568 51.485 1.00 97.56 171 GLU A CA 1
ATOM 1369 C C . GLU A 1 171 ? -36.148 0.854 52.725 1.00 97.56 171 GLU A C 1
ATOM 1371 O O . GLU A 1 171 ? -36.783 0.853 53.782 1.00 97.56 171 GLU A O 1
ATOM 1376 N N . LEU A 1 172 ? -34.925 0.327 52.642 1.00 97.69 172 LEU A N 1
ATOM 1377 C CA . LEU A 1 172 ? -34.267 -0.363 53.751 1.00 97.69 172 LEU A CA 1
ATOM 1378 C C . LEU A 1 172 ? -34.092 0.567 54.957 1.00 97.69 172 LEU A C 1
ATOM 1380 O O . LEU A 1 172 ? -34.389 0.172 56.085 1.00 97.69 172 LEU A O 1
ATOM 1384 N N . LYS A 1 173 ? -33.694 1.824 54.723 1.00 97.56 173 LYS A N 1
ATOM 1385 C CA . LYS A 1 173 ? -33.625 2.839 55.779 1.00 97.56 173 LYS A CA 1
ATOM 1386 C C . LYS A 1 173 ? -34.994 3.067 56.426 1.00 97.56 173 LYS A C 1
ATOM 1388 O O . LYS A 1 173 ? -35.100 2.983 57.642 1.00 97.56 173 LYS A O 1
ATO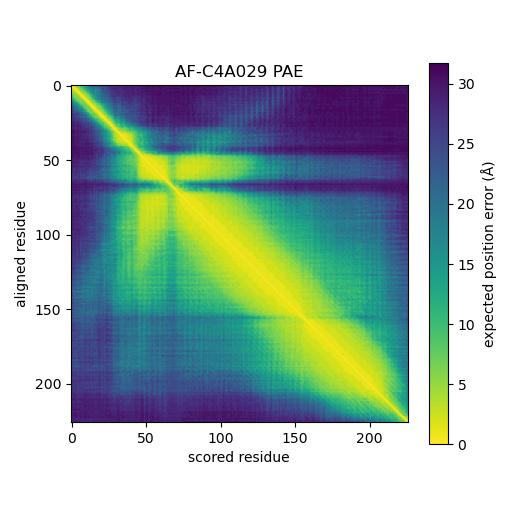M 1393 N N . THR A 1 174 ? -36.048 3.269 55.633 1.00 97.50 174 THR A N 1
ATOM 1394 C CA . THR A 1 174 ? -37.397 3.498 56.180 1.00 97.50 174 THR A CA 1
ATOM 1395 C C . THR A 1 174 ? -37.928 2.314 56.989 1.00 97.50 174 THR A C 1
ATOM 1397 O O . THR A 1 174 ? -38.520 2.509 58.049 1.00 97.50 174 THR A O 1
ATOM 1400 N N . LEU A 1 175 ? -37.683 1.080 56.536 1.00 97.19 175 LEU A N 1
ATOM 1401 C CA . LEU A 1 175 ? -38.063 -0.132 57.264 1.00 97.19 175 LEU A CA 1
ATOM 1402 C C . LEU A 1 175 ? -37.289 -0.266 58.575 1.00 97.19 175 LEU A C 1
ATOM 1404 O O . LEU A 1 175 ? -37.869 -0.654 59.588 1.00 97.19 175 LEU A O 1
ATOM 1408 N N . LYS A 1 176 ? -35.997 0.076 58.570 1.00 97.62 176 LYS A N 1
ATOM 1409 C CA . LYS A 1 176 ? -35.168 0.074 59.775 1.00 97.62 176 LYS A CA 1
ATOM 1410 C C . LYS A 1 176 ? -35.674 1.091 60.799 1.00 97.62 176 LYS A C 1
ATOM 1412 O O . LYS A 1 176 ? -35.904 0.707 61.942 1.00 97.62 176 LYS A O 1
ATOM 1417 N N . ASP A 1 177 ? -35.935 2.323 60.369 1.00 97.44 177 ASP A N 1
ATOM 1418 C CA . ASP A 1 177 ? -36.476 3.382 61.227 1.00 97.44 177 ASP A CA 1
ATOM 1419 C C . ASP A 1 177 ? -37.848 2.968 61.803 1.00 97.44 177 ASP A C 1
ATOM 1421 O O . ASP A 1 177 ? -38.122 3.134 62.993 1.00 97.44 177 ASP A O 1
ATOM 1425 N N . SER A 1 178 ? -38.705 2.345 60.983 1.00 97.12 178 SER A N 1
ATOM 1426 C CA . SER A 1 178 ? -40.002 1.824 61.432 1.00 97.12 178 SER A CA 1
ATOM 1427 C C . SER A 1 178 ? -39.864 0.681 62.438 1.00 97.12 178 SER A C 1
ATOM 1429 O O . SER A 1 178 ? -40.642 0.620 63.393 1.00 97.12 178 SER A O 1
ATOM 1431 N N . ARG A 1 179 ? -38.912 -0.237 62.232 1.00 97.50 179 ARG A N 1
ATOM 1432 C CA . ARG A 1 179 ? -38.636 -1.335 63.167 1.00 97.50 179 ARG A CA 1
ATOM 1433 C C . ARG A 1 179 ? -38.191 -0.779 64.513 1.00 97.50 179 ARG A C 1
ATOM 1435 O O . ARG A 1 179 ? -38.775 -1.138 65.527 1.00 97.50 179 ARG A O 1
ATOM 1442 N N . GLU A 1 180 ? -37.212 0.122 64.509 1.00 97.31 180 GLU A N 1
ATOM 1443 C CA . GLU A 1 180 ? -36.699 0.766 65.724 1.00 97.31 180 GLU A CA 1
ATOM 1444 C C . GLU A 1 180 ? -37.811 1.518 66.472 1.00 97.31 180 GLU A C 1
ATOM 1446 O O . GLU A 1 180 ? -37.937 1.397 67.690 1.00 97.31 180 GLU A O 1
ATOM 1451 N N . GLY A 1 181 ? -38.698 2.208 65.747 1.00 96.69 181 GLY A N 1
ATOM 1452 C CA . GLY A 1 181 ? -39.863 2.864 66.342 1.00 96.69 181 GLY A CA 1
ATOM 1453 C C . GLY A 1 181 ? -40.886 1.900 66.961 1.00 96.69 181 GLY A C 1
ATOM 1454 O O . GLY A 1 181 ? -41.483 2.216 67.992 1.00 96.69 181 GLY A O 1
ATOM 1455 N N . LEU A 1 182 ? -41.118 0.730 66.359 1.00 97.06 182 LEU A N 1
ATOM 1456 C CA . LEU A 1 182 ? -42.000 -0.300 66.925 1.00 97.06 182 LEU A CA 1
ATOM 1457 C C . LEU A 1 182 ? -41.378 -0.974 68.148 1.00 97.06 182 LEU A C 1
ATOM 1459 O O . LEU A 1 182 ? -42.078 -1.203 69.132 1.00 97.06 182 LEU A O 1
ATOM 1463 N N . GLU A 1 183 ? -40.079 -1.244 68.104 1.00 96.94 183 GLU A N 1
ATOM 1464 C CA . GLU A 1 183 ? -39.332 -1.851 69.202 1.00 96.94 183 GLU A CA 1
ATOM 1465 C C . GLU A 1 183 ? -39.334 -0.939 70.436 1.00 96.94 183 GLU A C 1
ATOM 1467 O O . GLU A 1 183 ? -39.692 -1.379 71.527 1.00 96.94 183 GLU A O 1
ATOM 1472 N N . ALA A 1 184 ? -39.119 0.368 70.247 1.00 96.81 184 ALA A N 1
ATOM 1473 C CA . ALA A 1 184 ? -39.249 1.358 71.316 1.00 96.81 184 ALA A CA 1
ATOM 1474 C C . ALA A 1 184 ? -40.669 1.402 71.919 1.00 96.81 184 ALA A C 1
ATOM 1476 O O . ALA A 1 184 ? -40.837 1.498 73.138 1.00 96.81 184 ALA A O 1
ATOM 1477 N N . LYS A 1 185 ? -41.717 1.297 71.086 1.00 97.44 185 LYS A N 1
ATOM 1478 C CA . LYS A 1 185 ? -43.109 1.211 71.570 1.00 97.44 185 LYS A CA 1
ATOM 1479 C C . LYS A 1 185 ? -43.360 -0.075 72.356 1.00 97.44 185 LYS A C 1
ATOM 1481 O O . LYS A 1 185 ? -44.084 -0.041 73.350 1.00 97.44 185 LYS A O 1
ATOM 1486 N N . MET A 1 186 ? -42.800 -1.196 71.910 1.00 97.06 186 MET A N 1
ATOM 1487 C CA . MET A 1 186 ? -42.918 -2.483 72.592 1.00 97.06 186 MET A CA 1
ATOM 1488 C C . MET A 1 186 ? -42.244 -2.433 73.965 1.00 97.06 186 MET A C 1
ATOM 1490 O O . MET A 1 186 ? -42.866 -2.810 74.956 1.00 97.06 186 MET A O 1
ATOM 1494 N N . GLU A 1 187 ? -41.035 -1.881 74.042 1.00 97.06 187 GLU A N 1
ATOM 1495 C CA . GLU A 1 187 ? -40.299 -1.696 75.294 1.00 97.06 187 GLU A CA 1
ATOM 1496 C C . GLU A 1 187 ? -41.052 -0.767 76.262 1.00 97.06 187 GLU A C 1
ATOM 1498 O O . GLU A 1 187 ? -41.187 -1.064 77.450 1.00 97.06 187 GLU A O 1
ATOM 1503 N N . MET A 1 188 ? -41.624 0.333 75.757 1.00 96.94 188 MET A N 1
ATOM 1504 C CA . MET A 1 188 ? -42.459 1.229 76.563 1.00 96.94 188 MET A CA 1
ATOM 1505 C C . MET A 1 188 ? -43.675 0.498 77.145 1.00 96.94 188 MET A C 1
ATOM 1507 O O . MET A 1 188 ? -43.976 0.663 78.326 1.00 96.94 188 MET A O 1
ATOM 1511 N N . ARG A 1 189 ? -44.358 -0.338 76.350 1.00 96.50 189 ARG A N 1
ATOM 1512 C CA . ARG A 1 189 ? -45.502 -1.124 76.835 1.00 96.50 189 ARG A CA 1
ATOM 1513 C C . ARG A 1 189 ? -45.097 -2.201 77.836 1.00 96.50 189 ARG A C 1
ATOM 1515 O O . ARG A 1 189 ? -45.826 -2.405 78.798 1.00 96.50 189 ARG A O 1
ATOM 1522 N N . GLN A 1 190 ? -43.948 -2.852 77.656 1.00 96.31 190 GLN A N 1
ATOM 1523 C CA . GLN A 1 190 ? -43.409 -3.786 78.651 1.00 96.31 190 GLN A CA 1
ATOM 1524 C C . GLN A 1 190 ? -43.164 -3.084 79.993 1.00 96.31 190 GLN A C 1
AT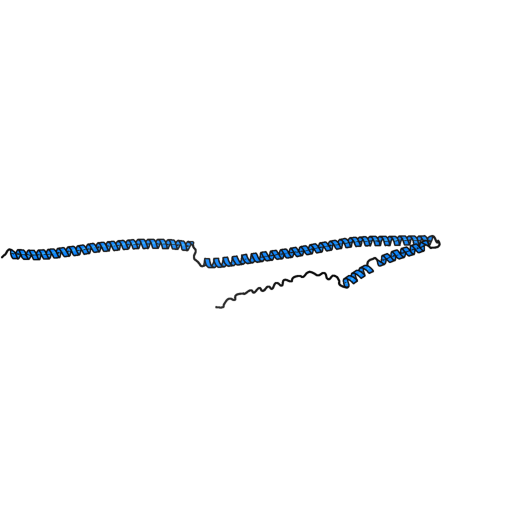OM 1526 O O . GLN A 1 190 ? -43.576 -3.601 81.028 1.00 96.31 190 GLN A O 1
ATOM 1531 N N . LYS A 1 191 ? -42.584 -1.875 79.978 1.00 96.62 191 LYS A N 1
ATOM 1532 C CA . LYS A 1 191 ? -42.396 -1.054 81.188 1.00 96.62 191 LYS A CA 1
ATOM 1533 C C . LYS A 1 191 ? -43.730 -0.662 81.828 1.00 96.62 191 LYS A C 1
ATOM 1535 O O . LYS A 1 191 ? -43.884 -0.813 83.033 1.00 96.62 191 LYS A O 1
ATOM 1540 N N . GLN A 1 192 ? -44.707 -0.213 81.035 1.00 95.38 192 GLN A N 1
ATOM 1541 C CA . GLN A 1 192 ? -46.056 0.113 81.527 1.00 95.38 192 GLN A CA 1
ATOM 1542 C C . GLN A 1 192 ? -46.746 -1.096 82.171 1.00 95.38 192 GLN A C 1
ATOM 1544 O O . GLN A 1 192 ? -47.349 -0.967 83.232 1.00 95.38 192 GLN A O 1
ATOM 1549 N N . PHE A 1 193 ? -46.641 -2.270 81.545 1.00 97.06 193 PHE A N 1
ATOM 1550 C CA . PHE A 1 193 ? -47.209 -3.505 82.077 1.00 97.06 193 PHE A CA 1
ATOM 1551 C C . PHE A 1 193 ? -46.517 -3.929 83.375 1.00 97.06 193 PHE A C 1
ATOM 1553 O O . PHE A 1 193 ? -47.188 -4.339 84.314 1.00 97.06 193 PHE A O 1
ATOM 1560 N N . HIS A 1 194 ? -45.192 -3.777 83.459 1.00 95.94 194 HIS A N 1
ATOM 1561 C CA . HIS A 1 194 ? -44.445 -4.048 84.684 1.00 95.94 194 HIS A CA 1
ATOM 1562 C C . HIS A 1 194 ? -44.905 -3.154 85.841 1.00 95.94 194 HIS A C 1
ATOM 1564 O O . HIS A 1 194 ? -45.181 -3.673 86.913 1.00 95.94 194 HIS A O 1
ATOM 1570 N N . VAL A 1 195 ? -45.083 -1.846 85.604 1.00 96.56 195 VAL A N 1
ATOM 1571 C CA . VAL A 1 195 ? -45.632 -0.921 86.614 1.00 96.56 195 VAL A CA 1
ATOM 1572 C C . VAL A 1 195 ? -47.019 -1.367 87.077 1.00 96.56 195 VAL A C 1
ATOM 1574 O O . VAL A 1 195 ? -47.247 -1.452 88.277 1.00 96.56 195 VAL A O 1
ATOM 1577 N N . LEU A 1 196 ? -47.921 -1.708 86.148 1.00 96.06 196 LEU A N 1
ATOM 1578 C CA . LEU A 1 196 ? -49.261 -2.197 86.491 1.00 96.06 196 LEU A CA 1
ATOM 1579 C C . LEU A 1 196 ? -49.198 -3.451 87.377 1.00 96.06 196 LEU A C 1
ATOM 1581 O O . LEU A 1 196 ? -49.902 -3.534 88.377 1.00 96.06 196 LEU A O 1
ATOM 1585 N N . VAL A 1 197 ? -48.352 -4.419 87.016 1.00 95.81 197 VAL A N 1
ATOM 1586 C CA . VAL A 1 197 ? -48.171 -5.663 87.776 1.00 95.81 197 VAL A CA 1
ATOM 1587 C C . VAL A 1 197 ? -47.595 -5.385 89.164 1.00 95.81 197 VAL A C 1
ATOM 1589 O O . VAL A 1 197 ? -48.057 -5.985 90.129 1.00 95.81 197 VAL A O 1
ATOM 1592 N N . THR A 1 198 ? -46.625 -4.480 89.297 1.00 95.44 198 THR A N 1
ATOM 1593 C CA . THR A 1 198 ? -46.088 -4.083 90.607 1.00 95.44 198 THR A CA 1
ATOM 1594 C C . THR A 1 198 ? -47.164 -3.432 91.471 1.00 95.44 198 THR A C 1
ATOM 1596 O O . THR A 1 198 ? -47.341 -3.851 92.607 1.00 95.44 198 THR A O 1
ATOM 1599 N N . SER A 1 199 ? -47.954 -2.503 90.925 1.00 95.12 199 SER A N 1
ATOM 1600 C CA . SER A 1 199 ? -49.058 -1.877 91.665 1.00 95.12 199 SER A CA 1
ATOM 1601 C C . SER A 1 199 ? -50.142 -2.876 92.081 1.00 95.12 199 SER A C 1
ATOM 1603 O O . SER A 1 199 ? -50.713 -2.735 93.154 1.00 95.12 199 SER A O 1
ATOM 1605 N N . ILE A 1 200 ? -50.428 -3.900 91.264 1.00 94.75 200 ILE A N 1
ATOM 1606 C CA . ILE A 1 200 ? -51.343 -4.985 91.657 1.00 94.75 200 ILE A CA 1
ATOM 1607 C C . ILE A 1 200 ? -50.776 -5.755 92.854 1.00 94.75 200 ILE A C 1
ATOM 1609 O O . ILE A 1 200 ? -51.512 -5.979 93.807 1.00 94.75 200 ILE A O 1
ATOM 1613 N N . HIS A 1 201 ? -49.492 -6.125 92.832 1.00 93.12 201 HIS A N 1
ATOM 1614 C CA . HIS A 1 201 ? -48.868 -6.815 93.965 1.00 93.12 201 HIS A CA 1
ATOM 1615 C C . HIS A 1 201 ? -48.819 -5.943 95.228 1.00 93.12 201 HIS A C 1
ATOM 1617 O O . HIS A 1 201 ? -49.025 -6.460 96.316 1.00 93.12 201 HIS A O 1
ATOM 1623 N N . GLU A 1 202 ? -48.580 -4.635 95.099 1.00 92.31 202 GLU A N 1
ATOM 1624 C CA . GLU A 1 202 ? -48.628 -3.691 96.226 1.00 92.31 202 GLU A CA 1
ATOM 1625 C C . GLU A 1 202 ? -50.036 -3.604 96.828 1.00 92.31 202 GLU A C 1
ATOM 1627 O O . GLU A 1 202 ? -50.188 -3.672 98.041 1.00 92.31 202 GLU A O 1
ATOM 1632 N N . LEU A 1 203 ? -51.076 -3.508 95.992 1.00 91.94 203 LEU A N 1
ATOM 1633 C CA . LEU A 1 203 ? -52.466 -3.524 96.458 1.00 91.94 203 LEU A CA 1
ATOM 1634 C C . LEU A 1 203 ? -52.832 -4.857 97.123 1.00 91.94 203 LEU A C 1
ATOM 1636 O O . LEU A 1 203 ? -53.528 -4.850 98.129 1.00 91.94 203 LEU A O 1
ATOM 1640 N N . GLN A 1 204 ? -52.369 -5.987 96.581 1.00 90.44 204 GLN A N 1
ATOM 1641 C CA . GLN A 1 204 ? -52.549 -7.299 97.210 1.00 90.44 204 GLN A CA 1
ATOM 1642 C C . GLN A 1 204 ? -51.850 -7.373 98.569 1.00 90.44 204 GLN A C 1
ATOM 1644 O O . GLN A 1 204 ? -52.451 -7.856 99.516 1.00 90.44 204 GLN A O 1
ATOM 1649 N N . ALA A 1 205 ? -50.625 -6.852 98.678 1.00 90.31 205 ALA A N 1
ATOM 1650 C CA . ALA A 1 205 ? -49.893 -6.810 99.940 1.00 90.31 205 ALA A CA 1
ATOM 1651 C C . ALA A 1 205 ? -50.601 -5.942 100.990 1.00 90.31 205 ALA A C 1
ATOM 1653 O O . ALA A 1 205 ? -50.691 -6.367 102.132 1.00 90.31 205 ALA A O 1
ATOM 1654 N N . MET A 1 206 ? -51.148 -4.781 100.603 1.00 89.00 206 MET A N 1
ATOM 1655 C CA . MET A 1 206 ? -51.941 -3.949 101.520 1.00 89.00 206 MET A CA 1
ATOM 1656 C C . MET A 1 206 ? -53.226 -4.651 101.963 1.00 89.00 206 MET A C 1
ATOM 1658 O O . MET A 1 206 ? -53.534 -4.631 103.142 1.00 89.00 206 MET A O 1
ATOM 1662 N N . LEU A 1 207 ? -53.947 -5.324 101.057 1.00 87.31 207 LEU A N 1
ATOM 1663 C CA . LEU A 1 207 ? -55.132 -6.106 101.438 1.00 87.31 207 LEU A CA 1
ATOM 1664 C C . LEU A 1 207 ? -54.778 -7.266 102.385 1.00 87.31 207 LEU A C 1
ATOM 1666 O O . LEU A 1 207 ? -55.517 -7.532 103.320 1.00 87.31 207 LEU A O 1
ATOM 1670 N N . GLU A 1 208 ? -53.642 -7.936 102.172 1.00 85.19 208 GLU A N 1
ATOM 1671 C CA . GLU A 1 208 ? -53.129 -8.975 103.078 1.00 85.19 208 GLU A CA 1
ATOM 1672 C C . GLU A 1 208 ? -52.581 -8.421 104.410 1.00 85.19 208 GLU A C 1
ATOM 1674 O O . GLU A 1 208 ? -52.330 -9.203 105.330 1.00 85.19 208 GLU A O 1
ATOM 1679 N N . GLU A 1 209 ? -52.280 -7.124 104.498 1.00 81.56 209 GLU A N 1
ATOM 1680 C CA . GLU A 1 209 ? -51.944 -6.425 105.746 1.00 81.56 209 GLU A CA 1
ATOM 1681 C C . GLU A 1 209 ? -53.227 -6.005 106.473 1.00 81.56 209 GLU A C 1
ATOM 1683 O O . GLU A 1 209 ? -53.373 -6.346 107.640 1.00 81.56 209 GLU A O 1
ATOM 1688 N N . ASP A 1 210 ? -54.195 -5.409 105.771 1.00 78.31 210 ASP A N 1
ATOM 1689 C CA . ASP A 1 210 ? -55.506 -5.036 106.317 1.00 78.31 210 ASP A CA 1
ATOM 1690 C C . ASP A 1 210 ? -56.270 -6.266 106.856 1.00 78.31 210 ASP A C 1
ATOM 1692 O O . ASP A 1 210 ? -56.816 -6.207 107.951 1.00 78.31 210 ASP A O 1
ATOM 1696 N N . GLU A 1 211 ? -56.260 -7.411 106.152 1.00 73.06 211 GLU A N 1
ATOM 1697 C CA . GLU A 1 211 ? -56.860 -8.665 106.655 1.00 73.06 211 GLU A CA 1
ATOM 1698 C C . GLU A 1 211 ? -56.185 -9.154 107.951 1.00 73.06 211 GLU A C 1
ATOM 1700 O O . GLU A 1 211 ? -56.851 -9.699 108.829 1.00 73.06 211 GLU A O 1
ATOM 1705 N N . LYS A 1 212 ? -54.869 -8.949 108.104 1.00 71.62 212 LYS A N 1
ATOM 1706 C CA . LYS A 1 212 ? -54.153 -9.309 109.342 1.00 71.62 212 LYS A CA 1
ATOM 1707 C C . LYS A 1 212 ? -54.451 -8.333 110.473 1.00 71.62 212 LYS A C 1
ATOM 1709 O O . LYS A 1 212 ? -54.578 -8.772 111.610 1.00 71.62 212 LYS A O 1
ATOM 1714 N N . ASP A 1 213 ? -54.556 -7.043 110.171 1.00 70.06 213 ASP A N 1
ATOM 1715 C CA . ASP A 1 213 ? -54.888 -6.014 111.155 1.00 70.06 213 ASP A CA 1
ATOM 1716 C C . ASP A 1 213 ? -56.347 -6.164 111.635 1.00 70.06 213 ASP A C 1
ATOM 1718 O O . ASP A 1 213 ? -56.604 -6.046 112.831 1.00 70.06 213 ASP A O 1
ATOM 1722 N N . GLU A 1 214 ? -57.292 -6.530 110.756 1.00 64.38 214 GLU A N 1
ATOM 1723 C CA . GLU A 1 214 ? -58.670 -6.896 111.131 1.00 64.38 214 GLU A CA 1
ATOM 1724 C C . GLU A 1 214 ? -58.706 -8.160 112.015 1.00 64.38 214 GLU A C 1
ATOM 1726 O O . GLU A 1 214 ? -59.383 -8.174 113.049 1.00 64.38 214 GLU A O 1
ATOM 1731 N N . ASP A 1 215 ? -57.920 -9.191 111.680 1.00 60.72 215 ASP A N 1
ATOM 1732 C CA . ASP A 1 215 ? -57.755 -10.392 112.513 1.00 60.72 215 ASP A CA 1
ATOM 1733 C C . ASP A 1 215 ? -57.129 -10.073 113.895 1.00 60.72 215 ASP A C 1
ATOM 1735 O O . ASP A 1 215 ? -57.405 -10.767 114.883 1.00 60.72 215 ASP A O 1
ATOM 1739 N N . GLU A 1 216 ? -56.276 -9.046 113.995 1.00 60.12 216 GLU A N 1
ATOM 1740 C CA . GLU A 1 216 ? -55.667 -8.572 115.248 1.00 60.12 216 GLU A CA 1
ATOM 1741 C C . GLU A 1 216 ? -56.612 -7.663 116.064 1.00 60.12 216 GLU A C 1
ATOM 1743 O O . GLU A 1 216 ? -56.641 -7.760 117.298 1.00 60.12 216 GLU A O 1
ATOM 1748 N N . GLU A 1 217 ? -57.439 -6.833 115.419 1.00 59.22 217 GLU A N 1
ATOM 1749 C CA . GLU A 1 217 ? -58.463 -6.001 116.070 1.00 59.22 217 GLU A CA 1
ATOM 1750 C C . GLU A 1 217 ? -59.632 -6.839 116.623 1.00 59.22 217 GLU A C 1
ATOM 1752 O O . GLU A 1 217 ? -60.056 -6.611 117.763 1.00 59.22 217 GLU A O 1
ATOM 1757 N N . GLU A 1 218 ? -60.094 -7.878 115.912 1.00 56.19 218 GLU A N 1
ATOM 1758 C CA . GLU A 1 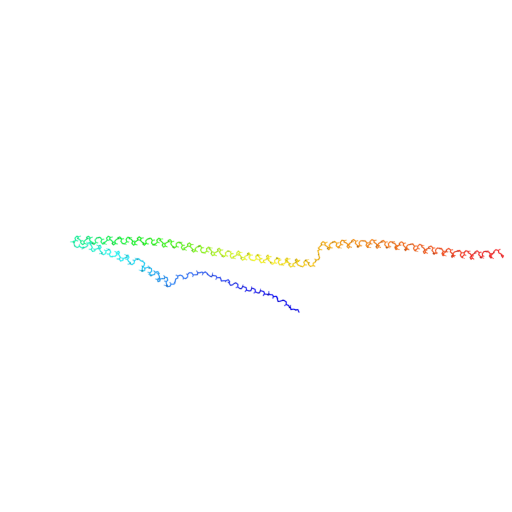218 ? -61.085 -8.835 116.442 1.00 56.19 218 GLU A CA 1
ATOM 1759 C C . GLU A 1 218 ? -60.544 -9.613 117.663 1.00 56.19 218 GLU A C 1
ATOM 1761 O O . GLU A 1 218 ? -61.289 -9.943 118.599 1.00 56.19 218 GLU A O 1
ATOM 1766 N N . GLN A 1 219 ? -59.229 -9.846 117.727 1.00 54.31 219 GLN A N 1
ATOM 1767 C CA . GLN A 1 219 ? -58.562 -10.434 118.895 1.00 54.31 219 GLN A CA 1
ATOM 1768 C C . GLN A 1 219 ? -58.409 -9.450 120.073 1.00 54.31 219 GLN A C 1
ATOM 1770 O O . GLN A 1 219 ? -58.340 -9.894 121.223 1.00 54.31 219 GLN A O 1
ATOM 1775 N N . MET A 1 220 ? -58.414 -8.129 119.843 1.00 51.97 220 MET A N 1
ATOM 1776 C CA . MET A 1 220 ? -58.406 -7.119 120.917 1.00 51.97 220 MET A CA 1
ATOM 1777 C C . MET A 1 220 ? -59.811 -6.744 121.421 1.00 51.97 220 MET A C 1
ATOM 1779 O O . MET A 1 220 ? -59.978 -6.564 122.632 1.00 51.97 220 MET A O 1
ATOM 1783 N N . GLU A 1 221 ? -60.843 -6.688 120.566 1.00 48.06 221 GLU A N 1
ATOM 1784 C CA . GLU A 1 221 ? -62.233 -6.458 121.014 1.00 48.06 221 GLU A CA 1
ATOM 1785 C C . GLU A 1 221 ? -62.771 -7.628 121.853 1.00 48.06 221 GLU A C 1
ATOM 1787 O O . GLU A 1 221 ? -63.451 -7.418 122.865 1.00 48.06 221 GLU A O 1
ATOM 1792 N N . THR A 1 222 ? -62.396 -8.865 121.517 1.00 49.78 222 THR A N 1
ATOM 1793 C CA . THR A 1 222 ? -62.729 -10.046 122.333 1.00 49.78 222 THR A CA 1
ATOM 1794 C C . THR A 1 222 ? -61.930 -10.123 123.645 1.00 49.78 222 THR A C 1
ATOM 1796 O O . THR A 1 222 ? -62.351 -10.816 124.572 1.00 49.78 222 THR A O 1
ATOM 1799 N N . GLY A 1 223 ? -60.840 -9.356 123.779 1.00 48.50 223 GLY A N 1
ATOM 1800 C CA . GLY A 1 223 ? -60.013 -9.263 124.988 1.00 48.50 223 GLY A CA 1
ATOM 1801 C C . GLY A 1 223 ? -60.417 -8.182 126.003 1.00 48.50 223 GLY A C 1
ATOM 1802 O O . GLY A 1 223 ? -59.986 -8.255 127.151 1.00 48.50 223 GLY A O 1
ATOM 1803 N N . SER A 1 224 ? -61.249 -7.194 125.640 1.00 45.34 224 SER A N 1
ATOM 1804 C CA . SER A 1 224 ? -61.709 -6.140 126.574 1.00 45.34 224 SER A CA 1
ATOM 1805 C C . SER A 1 224 ? -63.054 -6.443 127.260 1.00 45.34 224 SER A C 1
ATOM 1807 O O . SER A 1 224 ? -63.483 -5.677 128.127 1.00 45.34 224 SER A O 1
ATOM 1809 N N . SER A 1 225 ? -63.726 -7.542 126.904 1.00 45.28 225 SER A N 1
ATOM 1810 C CA . SER A 1 225 ? -64.958 -8.014 127.559 1.00 45.28 225 SER A CA 1
ATOM 1811 C C . SER A 1 225 ? -64.768 -9.368 128.248 1.00 45.28 225 SER A C 1
ATOM 1813 O O . SER A 1 225 ? -65.584 -10.275 128.082 1.00 45.28 225 SER A O 1
ATOM 1815 N N . THR A 1 226 ? -63.700 -9.532 129.034 1.00 38.50 226 THR A N 1
ATOM 1816 C CA . THR A 1 226 ? -63.602 -10.554 130.096 1.00 38.50 226 THR A CA 1
ATOM 1817 C C . THR A 1 226 ? -62.716 -10.061 131.233 1.00 38.50 226 THR A C 1
ATOM 1819 O O . THR A 1 226 ? -61.635 -9.508 130.942 1.00 38.50 226 THR A O 1
#

Organism: Branchiostoma floridae (NCBI:txid7739)

Foldseek 3Di:
DDDDDDPDPPPPPPPPPPPPDPPPCPVDDVVVVVVVVCCVVVVLDVVLVVLVVVLVVLVVCLVVDDDDPVVNVVSVVVSVVSVVVSVVSVVVVVVVVVVVVVVVVVVVVVVVVVVVVVVVVVVVVVVVVVVVVVVVVVVVVVVVVVVVVVVVVVDDDPVVVVVVVVVVVVVVVVVVVVVVVVVVVVVVVVVVVVVVVVVVVVVVVVVVVVVVVVVVVVVVVVVVPD

Solvent-accessible surface area (backbone atoms only — not comparable to full-atom values): 13051 Å² total; per-residue (Å²): 137,84,85,82,80,81,84,78,82,79,80,80,74,80,76,76,78,76,79,81,66,81,85,73,80,81,79,82,50,75,64,57,55,49,51,51,51,47,46,63,60,70,51,65,54,64,58,48,56,51,50,52,54,47,48,53,54,51,51,56,49,61,77,69,54,82,91,51,75,69,65,52,52,57,53,49,55,50,47,53,54,52,50,54,50,53,52,51,51,52,51,51,50,53,50,51,51,53,49,53,53,52,51,51,53,51,51,55,50,52,52,52,54,51,52,50,53,49,53,52,50,52,50,52,51,53,52,51,53,52,51,51,54,49,53,50,51,55,51,51,53,51,51,52,52,54,51,51,50,56,58,55,66,73,49,78,58,67,68,62,54,50,53,54,50,54,52,52,52,50,51,51,50,53,52,49,56,50,48,53,55,49,51,54,52,50,53,51,48,52,52,52,50,49,54,53,52,49,52,50,52,50,52,51,52,50,51,60,46,52,56,50,50,52,59,50,48,57,57,48,61,66,57,75,75,114

InterPro domains:
  IPR008501 THO complex subunit 7/Mft1 [PF05615] (33-165)

pLDDT: mean 81.01, std 20.94, range [32.12, 98.56]